Protein AF-A0A3M1IJV6-F1 (afdb_monomer)

Mean predicted aligned error: 4.76 Å

Secondary structure (DSSP, 8-state):
--B--GGGT-B---TTSHHHHHHHHHHHHHHHHTSS-SEEEE-S--TT-EETTEE-HHHHHHHHHHHHHHH-SSSEEEEE-TT---TTTGGG-SEEEEEE----SHHHHHHHHHHHHHHHHHSPSSP--EEEEEPPSSS--HHHHHHHHHHHHHH-SSEEEEEPPTTSSSSSS-BPPPGGGG----SBSS--EE-TTS-EEEEBSSEEEEEE-TTS--EEEEEEEEEEETTT--EEEEEEE-TTEEEEEEEP-S---

Solvent-accessible surface area (backbone atoms only — not comparable to full-atom values): 14158 Å² total; per-residue (Å²): 138,48,77,39,60,79,92,73,77,42,67,56,81,65,49,77,42,63,70,54,29,53,51,53,12,51,50,51,24,61,58,34,68,82,62,85,29,68,50,50,73,44,71,87,44,62,67,82,41,60,56,97,88,38,76,37,42,68,28,51,42,51,33,44,50,43,30,40,68,53,50,38,86,87,41,43,31,32,32,28,32,32,58,52,77,54,79,86,49,22,92,65,25,17,26,39,34,20,59,34,76,77,68,89,46,46,67,42,52,52,42,38,54,52,30,44,42,44,48,73,70,59,34,35,82,77,68,55,35,33,40,34,36,50,52,67,94,65,81,84,58,57,46,51,48,31,20,51,48,16,44,38,62,23,45,40,91,46,44,66,45,61,20,47,54,78,86,53,79,79,72,71,73,44,63,74,89,56,79,77,73,73,63,77,39,69,58,68,75,59,77,44,45,77,45,98,80,65,32,33,33,19,47,29,74,45,25,34,34,31,19,27,48,47,85,50,65,72,42,76,50,77,48,101,53,47,26,26,34,67,84,75,65,51,72,38,37,69,47,78,44,52,43,36,18,32,40,44,30,38,64,51,87,74,80,86,129

Radius of gyration: 20.49 Å; Cα contacts (8 Å, |Δi|>4): 514; chains: 1; bounding box: 50×37×60 Å

Sequence (257 aa):
VVPGWEEGGFYRLDFRLEAFRRQAAAQAAAATAEGLFDGVLLDWWHEEERWAGRPLLAARTNLLAAIREAIGPDKLILVNANDRRVPASAPWINGLFMECYDTSTPGKWRQIASTLRWAETALREPRANCVEFWRRPDRPDLARMRAVTTLVLTHSNGYCLFSDPNDLPTPDHRHLWYPFWEKRLGRPRGPGQTRADGAVWRRFEGGVAAFNPLGNGPVTLLFGFPMRSVATGRIGRRHDLPPGDGDLFERYQGTLE

pLDDT: mean 92.28, std 9.26, range [52.5, 98.69]

Nearest PDB structures (foldseek):
  6jz5-assembly1_A  TM=4.883E-01  e=1.980E-01  Mediterraneibacter gnavus
  7xs3-assembly2_B  TM=6.017E-01  e=9.455E-01  Algibacter sp. L4_22
  7xjr-assembly1_A  TM=4.685E-01  e=8.384E-01  Algibacter sp. L4_22
  7mo3-assembly2_C  TM=5.345E-01  e=3.549E+00  Homo sapiens
  1fue-assembly1_A  TM=4.163E-01  e=2.066E+00  Helicobacter pylori

Foldseek 3Di:
DDADPPVVRDHDDDLVDPVVLLVLLVVQLVVPVVVPALGDEAEDDDQQDDDPNHGCNVSSLSSLVSNCVRNDDRGAYEYAHALDADLSNQVRHQEYEHEDEPPPDLVSLVSSLVNLLCSQPRHDPPHAYEHEYADDPDPDPQFLVQQQVLSDVQRHPYYYAYAHDQPDDDDPRHDDDDVQVVDDLAAWPDHWDQDPQRKIWTHGNFWIKIHAAAPGAKDKQAAPAWWQWPVPRDIDRIDIRGHSGITTTGGDPDDDD

Structure (mmCIF, N/CA/C/O backbone):
data_AF-A0A3M1IJV6-F1
#
_entry.id   AF-A0A3M1IJV6-F1
#
loop_
_atom_site.group_PDB
_atom_site.id
_atom_site.type_symbol
_atom_site.label_atom_id
_atom_site.label_alt_id
_atom_site.label_comp_id
_atom_site.label_asym_id
_atom_site.label_entity_id
_atom_site.label_seq_id
_atom_site.pdbx_PDB_ins_code
_atom_site.Cartn_x
_atom_site.Cartn_y
_atom_site.Cartn_z
_atom_site.occupancy
_atom_site.B_iso_or_equiv
_atom_site.auth_seq_id
_atom_site.auth_comp_id
_atom_site.auth_asym_id
_atom_site.auth_atom_id
_atom_site.pdbx_PDB_model_num
ATOM 1 N N . VAL A 1 1 ? 26.090 11.328 -18.976 1.00 66.25 1 VAL A N 1
ATOM 2 C CA . VAL A 1 1 ? 25.771 10.715 -17.668 1.00 66.25 1 VAL A CA 1
ATOM 3 C C . VAL A 1 1 ? 24.885 11.692 -16.918 1.00 66.25 1 VAL A C 1
ATOM 5 O O . VAL A 1 1 ? 25.212 12.871 -16.930 1.00 66.25 1 VAL A O 1
ATOM 8 N N . VAL A 1 2 ? 23.746 11.255 -16.376 1.00 69.38 2 VAL A N 1
ATOM 9 C CA . VAL A 1 2 ? 22.868 12.126 -15.577 1.00 69.38 2 VAL A CA 1
ATOM 10 C C . VAL A 1 2 ? 22.932 11.633 -14.135 1.00 69.38 2 VAL A C 1
ATOM 12 O O . VAL A 1 2 ? 22.657 10.447 -13.919 1.00 69.38 2 VAL A O 1
ATOM 15 N N . PRO A 1 3 ? 23.331 12.485 -13.175 1.00 68.62 3 PRO A N 1
ATOM 16 C CA . PRO A 1 3 ? 23.326 12.104 -11.771 1.00 68.62 3 PRO A CA 1
ATOM 17 C C . PRO A 1 3 ? 21.905 11.717 -11.350 1.00 68.62 3 PRO A C 1
ATOM 19 O O . PRO A 1 3 ? 20.915 12.297 -11.808 1.00 68.62 3 PRO A O 1
ATOM 22 N N . GLY A 1 4 ? 21.816 10.656 -10.561 1.00 72.69 4 GLY A N 1
ATOM 23 C CA . GLY A 1 4 ? 20.608 10.248 -9.865 1.00 72.69 4 GLY A CA 1
ATOM 24 C C . GLY A 1 4 ? 20.417 11.064 -8.598 1.00 72.69 4 GLY A C 1
ATOM 25 O O . GLY A 1 4 ? 20.770 12.240 -8.542 1.00 72.69 4 GLY A O 1
ATOM 26 N N . TRP A 1 5 ? 19.829 10.426 -7.595 1.00 69.38 5 TRP A N 1
ATOM 27 C CA . TRP A 1 5 ? 19.687 11.003 -6.268 1.00 69.38 5 TRP A CA 1
ATOM 28 C C . TRP A 1 5 ? 21.069 11.294 -5.659 1.00 69.38 5 TRP A C 1
ATOM 30 O O . TRP A 1 5 ? 21.935 10.416 -5.639 1.00 69.38 5 TRP A O 1
ATOM 40 N N . GLU A 1 6 ? 21.274 12.543 -5.229 1.00 63.78 6 GLU A N 1
ATOM 41 C CA . GLU A 1 6 ? 22.575 13.107 -4.838 1.00 63.78 6 GLU A CA 1
ATOM 42 C C . GLU A 1 6 ? 23.229 12.331 -3.686 1.00 63.78 6 GLU A C 1
ATOM 44 O O . GLU A 1 6 ? 24.412 12.006 -3.755 1.00 63.78 6 GLU A O 1
ATOM 49 N N . GLU A 1 7 ? 22.439 11.944 -2.685 1.00 64.44 7 GLU A N 1
ATOM 50 C CA . GLU A 1 7 ? 22.895 11.227 -1.486 1.00 64.44 7 GLU A CA 1
ATOM 51 C C . GLU A 1 7 ? 23.252 9.758 -1.769 1.00 64.44 7 GLU A C 1
ATOM 53 O O . GLU A 1 7 ? 24.071 9.165 -1.069 1.00 64.44 7 GLU A O 1
ATOM 58 N N . GLY A 1 8 ? 22.689 9.172 -2.831 1.00 63.44 8 GLY A N 1
ATOM 59 C CA . GLY A 1 8 ? 22.914 7.773 -3.193 1.00 63.44 8 GLY A CA 1
ATOM 60 C C . GLY A 1 8 ? 24.135 7.526 -4.084 1.00 63.44 8 GLY A C 1
ATOM 61 O O . GLY A 1 8 ? 24.531 6.379 -4.276 1.00 63.44 8 GLY A O 1
ATOM 62 N N . GLY A 1 9 ? 24.732 8.570 -4.673 1.00 69.69 9 GLY A N 1
ATOM 63 C CA . GLY A 1 9 ? 25.869 8.414 -5.592 1.00 69.69 9 GLY A CA 1
ATOM 64 C C . GLY A 1 9 ? 25.546 7.609 -6.863 1.00 69.69 9 GLY A C 1
ATOM 65 O O . GLY A 1 9 ? 26.448 7.071 -7.509 1.00 69.69 9 GLY A O 1
ATOM 66 N N . PHE A 1 10 ? 24.264 7.505 -7.229 1.00 76.56 10 PHE A N 1
ATOM 67 C CA . PHE A 1 10 ? 23.804 6.715 -8.371 1.00 76.56 10 PHE A CA 1
ATOM 68 C C . PHE A 1 10 ? 23.743 7.542 -9.655 1.00 76.56 10 PHE A C 1
ATOM 70 O O . PHE A 1 10 ? 23.572 8.759 -9.638 1.00 76.56 10 PHE A O 1
ATOM 77 N N . TYR A 1 11 ? 23.807 6.863 -10.799 1.00 79.94 11 TYR A N 1
ATOM 78 C CA . TYR A 1 11 ? 23.537 7.458 -12.106 1.00 79.94 11 TYR A CA 1
ATOM 79 C C . TYR A 1 11 ? 22.205 6.958 -12.639 1.00 79.94 11 TYR A C 1
ATOM 81 O O . TYR A 1 11 ? 21.881 5.776 -12.528 1.00 79.94 11 TYR A O 1
ATOM 89 N N . ARG A 1 12 ? 21.436 7.849 -13.264 1.00 79.88 12 ARG A N 1
ATOM 90 C CA . ARG A 1 12 ? 20.174 7.445 -13.880 1.00 79.88 12 ARG A CA 1
ATOM 91 C C . ARG A 1 12 ? 20.440 6.611 -15.129 1.00 79.88 12 ARG A C 1
ATOM 93 O O . ARG A 1 12 ? 21.292 6.953 -15.953 1.00 79.88 12 ARG A O 1
ATOM 100 N N . LEU A 1 13 ? 19.655 5.552 -15.287 1.00 77.88 13 LEU A N 1
ATOM 101 C CA . LEU A 1 13 ? 19.691 4.684 -16.456 1.00 77.88 13 LEU A CA 1
ATOM 102 C C . LEU A 1 13 ? 18.811 5.259 -17.570 1.00 77.88 13 LEU A C 1
ATOM 104 O O . LEU A 1 13 ? 17.654 5.615 -17.346 1.00 77.88 13 LEU A O 1
ATOM 108 N N . ASP A 1 14 ? 19.345 5.328 -18.791 1.00 84.44 14 ASP A N 1
ATOM 109 C CA . ASP A 1 14 ? 18.552 5.714 -19.957 1.00 84.44 14 ASP A CA 1
ATOM 110 C C . ASP A 1 14 ? 17.815 4.495 -20.518 1.00 84.44 14 ASP A C 1
ATOM 112 O O . ASP A 1 14 ? 18.304 3.785 -21.401 1.00 84.44 14 ASP A O 1
ATOM 116 N N . PHE A 1 15 ? 16.598 4.275 -20.024 1.00 85.31 15 PHE A N 1
ATOM 117 C CA . PHE A 1 15 ? 15.751 3.165 -20.456 1.00 85.31 15 PHE A CA 1
ATOM 118 C C . PHE A 1 15 ? 15.364 3.219 -21.938 1.00 85.31 15 PHE A C 1
ATOM 120 O O . PHE A 1 15 ? 14.778 2.259 -22.432 1.00 85.31 15 PHE A O 1
ATOM 127 N N . ARG A 1 16 ? 15.658 4.300 -22.678 1.00 89.06 16 ARG A N 1
ATOM 128 C CA . ARG A 1 16 ? 15.409 4.375 -24.131 1.00 89.06 16 ARG A CA 1
ATOM 129 C C . ARG A 1 16 ? 16.380 3.504 -24.920 1.00 89.06 16 ARG A C 1
ATOM 131 O O . ARG A 1 16 ? 16.033 3.047 -26.009 1.00 89.06 16 ARG A O 1
ATOM 138 N N . LEU A 1 17 ? 17.546 3.208 -24.359 1.00 91.69 17 LEU A N 1
ATOM 139 C CA . LEU A 1 17 ? 18.533 2.329 -24.967 1.00 91.69 17 LEU A CA 1
ATOM 140 C C . LEU A 1 17 ? 18.136 0.863 -24.769 1.00 91.69 17 LEU A C 1
ATOM 142 O O . LEU A 1 17 ? 17.989 0.380 -23.647 1.00 91.69 17 LEU A O 1
ATOM 146 N N . GLU A 1 18 ? 17.983 0.139 -25.874 1.00 93.69 18 GLU A N 1
ATOM 147 C CA . GLU A 1 18 ? 17.589 -1.271 -25.848 1.00 93.69 18 GLU A CA 1
ATOM 148 C C . GLU A 1 18 ? 18.586 -2.148 -25.090 1.00 93.69 18 GLU A C 1
ATOM 150 O O . GLU A 1 18 ? 18.171 -2.988 -24.298 1.00 93.69 18 GLU A O 1
ATOM 155 N N . ALA A 1 19 ? 19.888 -1.900 -25.257 1.00 93.19 19 ALA A N 1
ATOM 156 C CA . ALA A 1 19 ? 20.934 -2.643 -24.560 1.00 93.19 19 ALA A CA 1
ATOM 157 C C . ALA A 1 19 ? 20.770 -2.586 -23.030 1.00 93.19 19 ALA A C 1
ATOM 159 O O . ALA A 1 19 ? 20.897 -3.613 -22.368 1.00 93.19 19 ALA A O 1
ATOM 160 N N . PHE A 1 20 ? 20.402 -1.425 -22.472 1.00 91.19 20 PHE A N 1
ATOM 161 C CA . PHE A 1 20 ? 20.132 -1.307 -21.036 1.00 91.19 20 PHE A CA 1
ATOM 162 C C . PHE A 1 20 ? 18.891 -2.092 -20.620 1.00 91.19 20 PHE A C 1
ATOM 164 O O . PHE A 1 20 ? 18.924 -2.781 -19.604 1.00 91.19 20 PHE A O 1
ATOM 171 N N . ARG A 1 21 ? 17.811 -2.042 -21.411 1.00 94.69 21 ARG A N 1
ATOM 172 C CA . ARG A 1 21 ? 16.605 -2.830 -21.115 1.00 94.69 21 ARG A CA 1
ATOM 173 C C . ARG A 1 21 ? 16.890 -4.332 -21.134 1.00 94.69 21 ARG A C 1
ATOM 175 O O . ARG A 1 21 ? 16.458 -5.036 -20.228 1.00 94.69 21 ARG A O 1
ATOM 182 N N . ARG A 1 22 ? 17.657 -4.813 -22.120 1.00 95.44 22 ARG A N 1
ATOM 183 C CA . ARG A 1 22 ? 18.065 -6.225 -22.214 1.00 95.44 22 ARG A CA 1
ATOM 184 C C . ARG A 1 22 ? 18.956 -6.636 -21.045 1.00 95.44 22 ARG A C 1
ATOM 186 O O . ARG A 1 22 ? 18.746 -7.703 -20.482 1.00 95.44 22 ARG A O 1
ATOM 193 N N . GLN A 1 23 ? 19.892 -5.778 -20.641 1.00 95.38 23 GLN A N 1
ATOM 194 C CA . GLN A 1 23 ? 20.747 -6.038 -19.485 1.00 95.38 23 GLN A CA 1
ATOM 195 C C . GLN A 1 23 ? 19.940 -6.134 -18.183 1.00 95.38 23 GLN A C 1
ATOM 197 O O . GLN A 1 23 ? 20.127 -7.078 -17.420 1.00 95.38 23 GLN A O 1
ATOM 202 N N . ALA A 1 24 ? 19.016 -5.200 -17.943 1.00 95.31 24 ALA A N 1
ATOM 203 C CA . ALA A 1 24 ? 18.153 -5.230 -16.763 1.00 95.31 24 ALA A CA 1
ATOM 204 C C . ALA A 1 24 ? 17.248 -6.477 -16.743 1.00 95.31 24 ALA A C 1
ATOM 206 O O . ALA A 1 24 ? 17.095 -7.115 -15.703 1.00 95.31 24 ALA A O 1
ATOM 207 N N . ALA A 1 25 ? 16.702 -6.875 -17.897 1.00 97.44 25 ALA A N 1
ATOM 208 C CA . ALA A 1 25 ? 15.931 -8.111 -18.028 1.00 97.44 25 ALA A CA 1
ATOM 209 C C . ALA A 1 25 ? 16.777 -9.363 -17.735 1.00 97.44 25 ALA A C 1
ATOM 211 O O . ALA A 1 25 ? 16.332 -10.244 -17.002 1.00 97.44 25 ALA A O 1
ATOM 212 N N . ALA A 1 26 ? 18.017 -9.418 -18.231 1.00 97.62 26 ALA A N 1
ATOM 213 C CA . ALA A 1 26 ? 18.943 -10.511 -17.936 1.00 97.62 26 ALA A CA 1
ATOM 214 C C . ALA A 1 26 ? 19.296 -10.588 -16.441 1.00 97.62 26 ALA A C 1
ATOM 216 O O . ALA A 1 26 ? 19.354 -11.678 -15.879 1.00 97.62 26 ALA A O 1
ATOM 217 N N . GLN A 1 27 ? 19.478 -9.443 -15.775 1.00 96.12 27 GLN A N 1
ATOM 218 C CA . GLN A 1 27 ? 19.706 -9.392 -14.327 1.00 96.12 27 GLN A CA 1
ATOM 219 C C . GLN A 1 27 ? 18.489 -9.881 -13.534 1.00 96.12 27 GLN A C 1
ATOM 221 O O . GLN A 1 27 ? 18.651 -10.650 -12.590 1.00 96.12 27 GLN A O 1
ATOM 226 N N . ALA A 1 28 ? 17.276 -9.495 -13.937 1.00 97.19 28 ALA A N 1
ATOM 227 C CA . ALA A 1 28 ? 16.047 -9.986 -13.317 1.00 97.19 28 ALA A CA 1
ATOM 228 C C . ALA A 1 28 ? 15.877 -11.508 -13.492 1.00 97.19 28 ALA A C 1
ATOM 230 O O . ALA A 1 28 ? 15.502 -12.206 -12.547 1.00 97.19 28 ALA A O 1
ATOM 231 N N . ALA A 1 29 ? 16.199 -12.036 -14.676 1.00 97.88 29 ALA A N 1
ATOM 232 C CA . ALA A 1 29 ? 16.207 -13.475 -14.928 1.00 97.88 29 ALA A CA 1
ATOM 233 C C . ALA A 1 29 ? 17.238 -14.192 -14.052 1.00 97.88 29 ALA A C 1
ATOM 235 O O . ALA A 1 29 ? 16.892 -15.160 -13.383 1.00 97.88 29 ALA A O 1
ATOM 236 N N . ALA A 1 30 ? 18.469 -13.682 -13.976 1.00 96.62 30 ALA A N 1
ATOM 237 C CA . ALA A 1 30 ? 19.509 -14.258 -13.128 1.00 96.62 30 ALA A CA 1
ATOM 238 C C . ALA A 1 30 ? 19.107 -14.270 -11.643 1.00 96.62 30 ALA A C 1
ATOM 240 O O . ALA A 1 30 ? 19.259 -15.292 -10.980 1.00 96.62 30 ALA A O 1
ATOM 241 N N . ALA A 1 31 ? 18.526 -13.177 -11.137 1.00 95.62 31 ALA A N 1
ATOM 242 C CA . ALA A 1 31 ? 18.061 -13.092 -9.753 1.00 95.62 31 ALA A CA 1
ATOM 243 C C . ALA A 1 31 ? 16.963 -14.122 -9.435 1.00 95.62 31 ALA A C 1
ATOM 245 O O . ALA A 1 31 ? 16.896 -14.642 -8.328 1.00 95.62 31 ALA A O 1
ATOM 246 N N . THR A 1 32 ? 16.102 -14.446 -10.398 1.00 96.50 32 THR A N 1
ATOM 247 C CA . THR A 1 32 ? 14.950 -15.334 -10.173 1.00 96.50 32 THR A CA 1
ATOM 248 C C . THR A 1 32 ? 15.186 -16.789 -10.599 1.00 96.50 32 THR A C 1
ATOM 250 O O . THR A 1 32 ? 14.348 -17.646 -10.295 1.00 96.50 32 THR A O 1
ATOM 253 N N . ALA A 1 33 ? 16.315 -17.082 -11.258 1.00 93.88 33 ALA A N 1
ATOM 254 C CA . ALA A 1 33 ? 16.626 -18.377 -11.872 1.00 93.88 33 ALA A CA 1
ATOM 255 C C . ALA A 1 33 ? 16.720 -19.526 -10.860 1.00 93.88 33 ALA A C 1
ATOM 257 O O . ALA A 1 33 ? 16.174 -20.600 -11.096 1.00 93.88 33 ALA A O 1
ATOM 258 N N . GLU A 1 34 ? 17.368 -19.295 -9.717 1.00 89.12 34 GLU A N 1
ATOM 259 C CA . GLU A 1 34 ? 17.578 -20.328 -8.690 1.00 89.12 34 GLU A CA 1
ATOM 260 C C . GLU A 1 34 ? 16.384 -20.482 -7.736 1.00 89.12 34 GLU A C 1
ATOM 262 O O . GLU A 1 34 ? 16.426 -21.275 -6.800 1.00 89.12 34 GLU A O 1
ATOM 267 N N . GLY A 1 35 ? 15.308 -19.713 -7.940 1.00 87.56 35 GLY A N 1
ATOM 268 C CA . GLY A 1 35 ? 14.124 -19.758 -7.079 1.00 87.56 35 GLY A CA 1
ATOM 269 C C . GLY A 1 35 ? 14.320 -19.149 -5.686 1.00 87.56 35 GLY A C 1
ATOM 270 O O . GLY A 1 35 ? 13.388 -19.181 -4.893 1.00 87.56 35 GLY A O 1
ATOM 271 N N . LEU A 1 36 ? 15.485 -18.555 -5.397 1.00 91.69 36 LEU A N 1
ATOM 272 C CA . LEU A 1 36 ? 15.724 -17.800 -4.159 1.00 91.69 36 LEU A CA 1
ATOM 273 C C . LEU A 1 36 ? 14.814 -16.572 -4.045 1.00 91.69 36 LEU A C 1
ATOM 275 O O . LEU A 1 36 ? 14.413 -16.195 -2.946 1.00 91.69 36 LEU A O 1
ATOM 279 N N . PHE A 1 37 ? 14.492 -15.961 -5.185 1.00 95.44 37 PHE A N 1
ATOM 280 C CA . PHE A 1 37 ? 13.575 -14.837 -5.278 1.00 95.44 37 PHE A CA 1
ATOM 281 C C . PHE A 1 37 ? 12.389 -15.187 -6.181 1.00 95.44 37 PHE A C 1
ATOM 283 O O . PHE A 1 37 ? 12.542 -15.668 -7.313 1.00 95.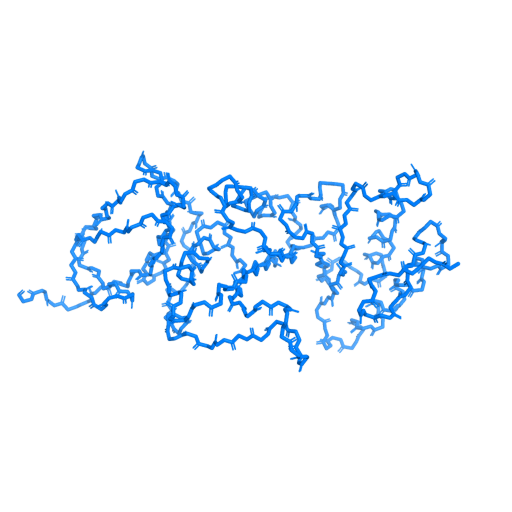44 37 PHE A O 1
ATOM 290 N N . ASP A 1 38 ? 11.188 -14.880 -5.694 1.00 96.12 38 ASP A N 1
ATOM 291 C CA . ASP A 1 38 ? 9.939 -15.047 -6.441 1.00 96.12 38 ASP A CA 1
ATOM 292 C C . ASP A 1 38 ? 9.723 -13.950 -7.489 1.00 96.12 38 ASP A C 1
ATOM 294 O O . ASP A 1 38 ? 8.819 -14.051 -8.314 1.00 96.12 38 ASP A O 1
ATOM 298 N N . GLY A 1 39 ? 10.543 -12.899 -7.491 1.00 97.00 39 GLY A N 1
ATOM 299 C CA . GLY A 1 39 ? 10.370 -11.764 -8.381 1.00 97.00 39 GLY A CA 1
ATOM 300 C C . GLY A 1 39 ? 11.390 -10.654 -8.176 1.00 97.00 39 GLY A C 1
ATOM 301 O O . GLY A 1 39 ? 12.411 -10.839 -7.519 1.00 97.00 39 GLY A O 1
ATOM 302 N N . VAL A 1 40 ? 11.085 -9.489 -8.745 1.00 97.81 40 VAL A N 1
ATOM 303 C CA . VAL A 1 40 ? 11.913 -8.280 -8.666 1.00 97.81 40 VAL A CA 1
ATOM 304 C C . VAL A 1 40 ? 11.088 -7.069 -8.241 1.00 97.81 40 VAL A C 1
ATOM 306 O O . VAL A 1 40 ? 9.896 -6.981 -8.542 1.00 97.81 40 VAL A O 1
ATOM 309 N N . LEU A 1 41 ? 11.738 -6.114 -7.579 1.00 97.50 41 LEU A N 1
ATOM 310 C CA . LEU A 1 41 ? 11.194 -4.792 -7.283 1.00 97.50 41 LEU A CA 1
ATOM 311 C C . LEU A 1 41 ? 12.006 -3.748 -8.046 1.00 97.50 41 LEU A C 1
ATOM 313 O O . LEU A 1 41 ? 13.224 -3.673 -7.901 1.00 97.50 41 LEU A O 1
ATOM 317 N N . LEU A 1 42 ? 11.328 -2.958 -8.876 1.00 95.94 42 LEU A N 1
ATOM 318 C CA . LEU A 1 42 ? 11.929 -1.849 -9.606 1.00 95.94 42 LEU A CA 1
ATOM 319 C C . LEU A 1 42 ? 11.681 -0.562 -8.833 1.00 95.94 42 LEU A C 1
ATOM 321 O O . LEU A 1 42 ? 10.551 -0.071 -8.765 1.00 95.94 42 LEU A O 1
ATOM 325 N N . ASP A 1 43 ? 12.742 -0.040 -8.239 1.00 92.38 43 ASP A N 1
ATOM 326 C CA . ASP A 1 43 ? 12.670 1.194 -7.480 1.00 92.38 43 ASP A CA 1
ATOM 327 C C . ASP A 1 43 ? 12.523 2.423 -8.399 1.00 92.38 43 ASP A C 1
ATOM 329 O O . ASP A 1 43 ? 12.828 2.374 -9.597 1.00 92.38 43 ASP A O 1
ATOM 333 N N . TRP A 1 44 ? 12.028 3.522 -7.833 1.00 89.88 44 TRP A N 1
ATOM 334 C CA . TRP A 1 44 ? 11.889 4.824 -8.485 1.00 89.88 44 TRP A CA 1
ATOM 335 C C . TRP A 1 44 ? 11.107 4.781 -9.813 1.00 89.88 44 TRP A C 1
ATOM 337 O O . TRP A 1 44 ? 11.617 5.033 -10.917 1.00 89.88 44 TRP A O 1
ATOM 347 N N . TRP A 1 45 ? 9.823 4.431 -9.716 1.00 94.25 45 TRP A N 1
ATOM 348 C CA . TRP A 1 45 ? 8.938 4.187 -10.850 1.00 94.25 45 TRP A CA 1
ATOM 349 C C . TRP A 1 45 ? 7.857 5.255 -11.020 1.00 94.25 45 TRP A C 1
ATOM 351 O O . TRP A 1 45 ? 6.838 5.275 -10.329 1.00 94.25 45 TRP A O 1
ATOM 361 N N . HIS A 1 46 ? 8.048 6.133 -12.005 1.00 91.88 46 HIS A N 1
ATOM 362 C CA . HIS A 1 46 ? 7.121 7.223 -12.316 1.00 91.88 46 HIS A CA 1
ATOM 363 C C . HIS A 1 46 ? 6.792 7.238 -13.811 1.00 91.88 46 HIS A C 1
ATOM 365 O O . HIS A 1 46 ? 7.687 7.326 -14.654 1.00 91.88 46 HIS A O 1
ATOM 371 N N . GLU A 1 47 ? 5.508 7.151 -14.159 1.00 94.56 47 GLU A N 1
ATOM 372 C CA . GLU A 1 47 ? 5.048 7.109 -15.557 1.00 94.56 47 GLU A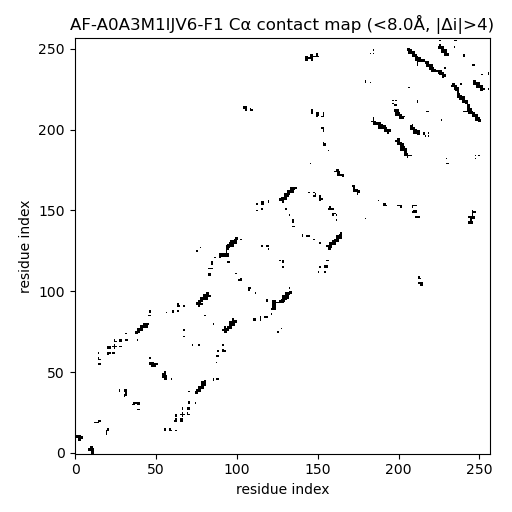 CA 1
ATOM 373 C C . GLU A 1 47 ? 5.145 8.475 -16.250 1.00 94.56 47 GLU A C 1
ATOM 375 O O . GLU A 1 47 ? 5.324 8.566 -17.465 1.00 94.56 47 GLU A O 1
ATOM 380 N N . GLU A 1 48 ? 5.082 9.541 -15.461 1.00 92.19 48 GLU A N 1
ATOM 381 C CA . GLU A 1 48 ? 5.181 10.940 -15.860 1.00 92.19 48 GLU A CA 1
ATOM 382 C C . GLU A 1 48 ? 6.627 11.424 -16.057 1.00 92.19 48 GLU A C 1
ATOM 384 O O . GLU A 1 48 ? 6.849 12.555 -16.501 1.00 92.19 48 GLU A O 1
ATOM 389 N N . GLU A 1 49 ? 7.616 10.588 -15.731 1.00 88.94 49 GLU A N 1
ATOM 390 C CA . GLU A 1 49 ? 9.023 10.967 -15.775 1.00 88.94 49 GLU A CA 1
ATOM 391 C C . GLU A 1 49 ? 9.465 11.375 -17.187 1.00 88.94 49 GLU A C 1
ATOM 393 O O . GLU A 1 49 ? 9.102 10.775 -18.209 1.00 88.94 49 GLU A O 1
ATOM 398 N N . ARG A 1 50 ? 10.309 12.410 -17.234 1.00 88.19 50 ARG A N 1
ATOM 399 C CA . ARG A 1 50 ? 10.919 12.917 -18.460 1.00 88.19 50 ARG A CA 1
ATOM 400 C C . ARG A 1 50 ? 12.440 12.867 -18.394 1.00 88.19 50 ARG A C 1
ATOM 402 O O . ARG A 1 50 ? 13.054 13.101 -17.353 1.00 88.19 50 ARG A O 1
ATOM 409 N N . TRP A 1 51 ? 13.045 12.643 -19.555 1.00 82.69 51 TRP A N 1
ATOM 410 C CA . TRP A 1 51 ? 14.481 12.756 -19.779 1.00 82.69 51 TRP A CA 1
ATOM 411 C C . TRP A 1 51 ? 14.755 13.770 -20.877 1.00 82.69 51 TRP A C 1
ATOM 413 O O . TRP A 1 51 ? 14.302 13.593 -22.010 1.00 82.69 51 TRP A O 1
ATOM 423 N N . ALA A 1 52 ? 15.485 14.840 -20.547 1.00 83.12 52 ALA A N 1
ATOM 424 C CA . ALA A 1 52 ? 15.732 15.956 -21.464 1.00 83.12 52 ALA A CA 1
ATOM 425 C C . ALA A 1 52 ? 14.428 16.450 -22.140 1.00 83.12 52 ALA A C 1
ATOM 427 O O . ALA A 1 52 ? 14.343 16.576 -23.360 1.00 83.12 52 ALA A O 1
ATOM 428 N N . GLY A 1 53 ? 13.368 16.623 -21.339 1.00 84.88 53 GLY A N 1
ATOM 429 C CA . GLY A 1 53 ? 12.040 17.067 -21.786 1.00 84.88 53 GLY A CA 1
ATOM 430 C C . GLY A 1 53 ? 11.158 15.997 -22.448 1.00 84.88 53 GLY A C 1
ATOM 431 O O . GLY A 1 53 ? 9.956 16.223 -22.607 1.00 84.88 53 GLY A O 1
ATOM 432 N N . ARG A 1 54 ? 11.691 14.817 -22.787 1.00 86.38 54 ARG A N 1
ATOM 433 C CA . ARG A 1 54 ? 10.942 13.751 -23.477 1.00 86.38 54 ARG A CA 1
ATOM 434 C C . ARG A 1 54 ? 10.338 12.744 -22.489 1.00 86.38 54 ARG A C 1
ATOM 436 O O . ARG A 1 54 ? 11.059 12.327 -21.586 1.00 86.38 54 ARG A O 1
ATOM 443 N N . PRO A 1 55 ? 9.067 12.326 -22.652 1.00 91.31 55 PRO A N 1
ATOM 444 C CA . PRO A 1 55 ? 8.461 11.289 -21.814 1.00 91.31 55 PRO A CA 1
ATOM 445 C C . PRO A 1 55 ? 9.234 9.968 -21.870 1.00 91.31 55 PRO A C 1
ATOM 447 O O . PRO A 1 55 ? 9.656 9.543 -22.947 1.00 91.31 55 PRO A O 1
ATOM 450 N N . LEU A 1 56 ? 9.372 9.303 -20.723 1.00 91.62 56 LEU A N 1
ATOM 451 C CA . LEU A 1 56 ? 9.990 7.977 -20.616 1.00 91.62 56 LEU A CA 1
ATOM 452 C C . LEU A 1 56 ? 8.979 6.825 -20.560 1.00 91.62 56 LEU A C 1
ATOM 454 O O . LEU A 1 56 ? 9.393 5.670 -20.529 1.00 91.62 56 LEU A O 1
ATOM 458 N N . LEU A 1 57 ? 7.675 7.106 -20.606 1.00 94.88 57 LEU A N 1
ATOM 459 C CA . LEU A 1 57 ? 6.616 6.103 -20.452 1.00 94.88 57 LEU A CA 1
ATOM 460 C C . LEU A 1 57 ? 6.777 4.878 -21.369 1.00 94.88 57 LEU A C 1
ATOM 462 O O . LEU A 1 57 ? 6.723 3.741 -20.902 1.00 94.88 57 LEU A O 1
ATOM 466 N N . ALA A 1 58 ? 7.029 5.098 -22.663 1.00 95.50 58 ALA A N 1
ATOM 467 C CA . ALA A 1 58 ? 7.237 4.009 -23.622 1.00 95.50 58 ALA A CA 1
ATOM 468 C C . ALA A 1 58 ? 8.502 3.195 -23.301 1.00 95.50 58 ALA A C 1
ATOM 470 O O . ALA A 1 58 ? 8.509 1.974 -23.374 1.00 95.50 58 ALA A O 1
ATOM 471 N N . ALA A 1 59 ? 9.580 3.864 -22.890 1.00 94.38 59 ALA A N 1
ATOM 472 C CA . ALA A 1 59 ? 10.821 3.198 -22.509 1.00 94.38 59 ALA A CA 1
ATOM 473 C C . ALA A 1 59 ? 10.664 2.363 -21.225 1.00 94.38 59 ALA A C 1
ATOM 475 O O . ALA A 1 59 ? 11.175 1.247 -21.153 1.00 94.38 59 ALA A O 1
ATOM 476 N N . ARG A 1 60 ? 9.916 2.879 -20.243 1.00 94.00 60 ARG A N 1
ATOM 477 C CA . ARG A 1 60 ? 9.580 2.197 -18.987 1.00 94.00 60 ARG A CA 1
ATOM 478 C C . ARG A 1 60 ? 8.700 0.969 -19.224 1.00 94.00 60 ARG A C 1
ATOM 480 O O . ARG A 1 60 ? 9.014 -0.116 -18.750 1.00 94.00 60 ARG A O 1
ATOM 487 N N . THR A 1 61 ? 7.647 1.098 -20.021 1.00 97.31 61 THR A N 1
ATOM 488 C CA . THR A 1 61 ? 6.777 -0.043 -20.360 1.00 97.31 61 THR A CA 1
ATOM 489 C C . THR A 1 61 ? 7.504 -1.094 -21.205 1.00 97.31 61 THR A C 1
ATOM 491 O O . THR A 1 61 ? 7.373 -2.283 -20.929 1.00 97.31 61 THR A O 1
ATOM 494 N N . ASN A 1 62 ? 8.382 -0.688 -22.129 1.00 97.31 62 ASN A N 1
ATOM 495 C CA . ASN A 1 62 ? 9.259 -1.618 -22.850 1.00 97.31 62 ASN A CA 1
ATOM 496 C C . ASN A 1 62 ? 10.237 -2.359 -21.923 1.00 97.31 62 ASN A C 1
ATOM 498 O O . ASN A 1 62 ? 10.561 -3.516 -22.179 1.00 97.31 62 ASN A O 1
ATOM 502 N N . LEU A 1 63 ? 10.722 -1.714 -20.854 1.00 97.38 63 LEU A N 1
ATOM 503 C CA . LEU A 1 63 ? 11.549 -2.376 -19.843 1.00 97.38 63 LEU A CA 1
ATOM 504 C C . LEU A 1 63 ? 10.743 -3.439 -19.083 1.00 97.38 63 LEU A C 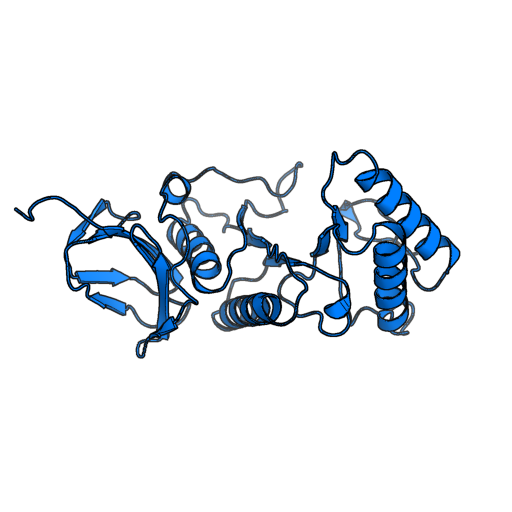1
ATOM 506 O O . LEU A 1 63 ? 11.219 -4.560 -18.938 1.00 97.38 63 LEU A O 1
ATOM 510 N N . LEU A 1 64 ? 9.519 -3.118 -18.649 1.00 98.12 64 LEU A N 1
ATOM 511 C CA . LEU A 1 64 ? 8.635 -4.086 -17.988 1.00 98.12 64 LEU A CA 1
ATOM 512 C C . LEU A 1 64 ? 8.301 -5.275 -18.888 1.00 98.12 64 LEU A C 1
ATOM 514 O O . LEU A 1 64 ? 8.319 -6.411 -18.420 1.00 98.12 64 LEU A O 1
ATOM 518 N N . ALA A 1 65 ? 8.031 -5.024 -20.171 1.00 98.25 65 ALA A N 1
ATOM 519 C CA . ALA A 1 65 ? 7.781 -6.076 -21.146 1.00 98.25 65 ALA A CA 1
ATOM 520 C C . ALA A 1 65 ? 8.994 -7.008 -21.289 1.00 98.25 65 ALA A C 1
ATOM 522 O O . ALA A 1 65 ? 8.835 -8.220 -21.171 1.00 98.25 65 ALA A O 1
ATOM 523 N N . ALA A 1 66 ? 10.199 -6.447 -21.444 1.00 98.19 66 ALA A N 1
ATOM 524 C CA . ALA A 1 66 ? 11.434 -7.224 -21.543 1.00 98.19 66 ALA A CA 1
ATOM 525 C C . ALA A 1 66 ? 11.730 -8.034 -20.268 1.00 98.19 66 ALA A C 1
ATOM 527 O O . ALA A 1 66 ? 12.101 -9.201 -20.352 1.00 98.19 66 ALA A O 1
ATOM 528 N N . ILE A 1 67 ? 11.539 -7.444 -19.081 1.00 98.44 67 ILE A N 1
ATOM 529 C CA . ILE A 1 67 ? 11.697 -8.163 -17.808 1.00 98.44 67 ILE A CA 1
ATOM 530 C C . ILE A 1 67 ? 10.686 -9.304 -17.722 1.00 98.44 67 ILE A C 1
ATOM 532 O O . ILE A 1 67 ? 11.067 -10.427 -17.411 1.00 98.44 67 ILE A O 1
ATOM 536 N N . ARG A 1 68 ? 9.409 -9.038 -18.022 1.00 98.19 68 ARG A N 1
ATOM 537 C CA . ARG A 1 68 ? 8.342 -10.043 -17.967 1.00 98.19 68 ARG A CA 1
ATOM 538 C C . ARG A 1 68 ? 8.602 -11.210 -18.919 1.00 98.19 68 ARG A C 1
ATOM 540 O O . ARG A 1 68 ? 8.366 -12.352 -18.537 1.00 98.19 68 ARG A O 1
ATOM 547 N N . GLU A 1 69 ? 9.082 -10.930 -20.126 1.00 98.12 69 GLU A N 1
ATOM 548 C CA . GLU A 1 69 ? 9.493 -11.956 -21.087 1.00 98.12 69 GLU A CA 1
ATOM 549 C C . GLU A 1 69 ? 10.641 -12.813 -20.533 1.00 98.12 69 GLU A C 1
ATOM 551 O O . GLU A 1 69 ? 10.593 -14.035 -20.633 1.00 98.12 69 GLU A O 1
ATOM 556 N N . ALA A 1 70 ? 11.631 -12.191 -19.886 1.00 98.19 70 ALA A N 1
ATOM 557 C CA . ALA A 1 70 ? 12.811 -12.884 -19.376 1.00 98.19 70 ALA A CA 1
ATOM 558 C C . ALA A 1 70 ? 12.553 -13.735 -18.117 1.00 98.19 70 ALA A C 1
ATOM 560 O O . ALA A 1 70 ? 13.135 -14.809 -17.986 1.00 98.19 70 ALA A O 1
ATOM 561 N N . ILE A 1 71 ? 11.707 -13.273 -17.189 1.00 97.88 71 ILE A N 1
ATOM 562 C CA . ILE A 1 71 ? 11.443 -13.976 -15.915 1.00 97.88 71 ILE A CA 1
ATOM 563 C C . ILE A 1 71 ? 10.217 -14.898 -15.972 1.00 97.88 71 ILE A C 1
ATOM 565 O O . ILE A 1 71 ? 9.986 -15.686 -15.058 1.00 97.88 71 ILE A O 1
ATOM 569 N N . GLY A 1 72 ? 9.412 -14.792 -17.031 1.00 96.81 72 GLY A N 1
ATOM 570 C CA . GLY A 1 72 ? 8.196 -15.574 -17.211 1.00 96.81 72 GLY A CA 1
ATOM 571 C C . GLY A 1 72 ? 6.957 -15.015 -16.489 1.00 96.81 72 GLY A C 1
ATOM 572 O O . GLY A 1 72 ? 7.012 -14.021 -15.752 1.00 96.81 72 GLY A O 1
ATOM 573 N N . PRO A 1 73 ? 5.784 -15.628 -16.727 1.00 96.12 73 PRO A N 1
ATOM 574 C CA . PRO A 1 73 ? 4.500 -15.121 -16.243 1.00 96.12 73 PRO A CA 1
ATOM 575 C C . PRO A 1 73 ? 4.277 -15.313 -14.737 1.00 96.12 73 PRO A C 1
ATOM 577 O O . PRO A 1 73 ? 3.505 -14.545 -14.164 1.00 96.12 73 PRO A O 1
ATOM 580 N N . ASP A 1 74 ? 4.956 -16.282 -14.118 1.00 95.44 74 ASP A N 1
ATOM 581 C CA . ASP A 1 74 ? 4.699 -16.709 -12.735 1.00 95.44 74 ASP A CA 1
ATOM 582 C C . ASP A 1 74 ? 5.477 -15.899 -11.689 1.00 95.44 74 ASP A C 1
ATOM 584 O O . ASP A 1 74 ? 5.099 -15.860 -10.520 1.00 95.44 74 ASP A O 1
ATOM 588 N N . LYS A 1 75 ? 6.561 -15.228 -12.097 1.00 97.50 75 LYS A N 1
ATOM 589 C CA . LYS A 1 75 ? 7.376 -14.401 -11.198 1.00 97.50 75 LYS A CA 1
ATOM 590 C C . LYS A 1 75 ? 6.700 -13.065 -10.887 1.00 97.50 75 LYS A C 1
ATOM 592 O O . LYS A 1 75 ? 5.922 -12.537 -11.683 1.00 97.50 75 LYS A O 1
ATOM 597 N N . LEU A 1 76 ? 7.017 -12.472 -9.745 1.00 97.88 76 LEU A N 1
ATOM 598 C CA . LEU A 1 76 ? 6.453 -11.191 -9.329 1.00 97.88 76 LEU A CA 1
ATOM 599 C C . LEU A 1 76 ? 7.245 -10.020 -9.913 1.00 97.88 76 LEU A C 1
ATOM 601 O O . LEU A 1 76 ? 8.473 -10.040 -9.969 1.00 97.88 76 LEU A O 1
ATOM 605 N N . ILE A 1 77 ? 6.535 -8.966 -10.311 1.00 98.62 77 ILE A N 1
ATOM 606 C CA . ILE A 1 77 ? 7.148 -7.662 -10.580 1.00 98.62 77 ILE A CA 1
ATOM 607 C C . ILE A 1 77 ? 6.461 -6.623 -9.705 1.00 98.62 77 ILE A C 1
ATOM 609 O O . ILE A 1 77 ? 5.255 -6.407 -9.815 1.00 98.62 77 ILE A O 1
ATOM 613 N N . LEU A 1 78 ? 7.240 -5.979 -8.849 1.00 98.56 78 LEU A N 1
ATOM 614 C CA . LEU A 1 78 ? 6.833 -4.859 -8.011 1.00 98.56 78 LEU A CA 1
ATOM 615 C C . LEU A 1 78 ? 7.469 -3.583 -8.554 1.00 98.56 78 LEU A C 1
ATOM 617 O O . LEU A 1 78 ? 8.570 -3.626 -9.106 1.00 98.56 78 LEU A O 1
ATOM 621 N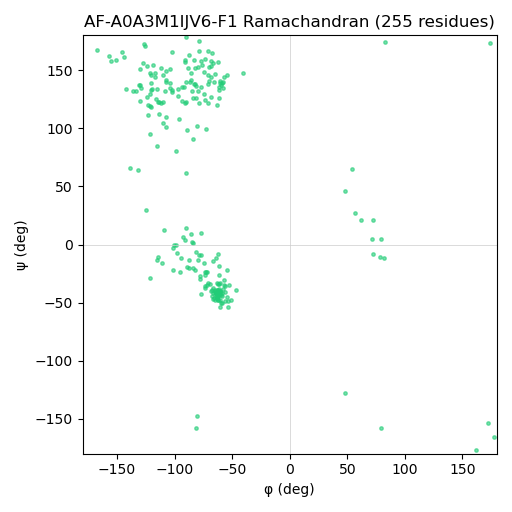 N . VAL A 1 79 ? 6.807 -2.445 -8.380 1.00 98.38 79 VAL A N 1
ATOM 622 C CA . VAL A 1 79 ? 7.400 -1.137 -8.692 1.00 98.38 79 VAL A CA 1
ATOM 623 C C . VAL A 1 79 ? 7.203 -0.175 -7.528 1.00 98.38 79 VAL A C 1
ATOM 625 O O . VAL A 1 79 ? 6.110 -0.128 -6.962 1.00 98.38 79 VAL A O 1
ATOM 628 N N . ASN A 1 80 ? 8.231 0.596 -7.167 1.00 97.38 80 ASN A N 1
ATOM 629 C CA . ASN A 1 80 ? 8.072 1.682 -6.202 1.00 97.38 80 ASN A CA 1
ATOM 630 C C . ASN A 1 80 ? 7.480 2.908 -6.898 1.00 97.38 80 ASN A C 1
ATOM 632 O O . ASN A 1 80 ? 8.180 3.615 -7.619 1.00 97.38 80 ASN A O 1
ATOM 636 N N . ALA A 1 81 ? 6.184 3.140 -6.706 1.00 96.31 81 ALA A N 1
ATOM 637 C CA . ALA A 1 81 ? 5.457 4.250 -7.322 1.00 96.31 81 ALA A CA 1
ATOM 638 C C . ALA A 1 81 ? 5.056 5.333 -6.308 1.00 96.31 81 ALA A C 1
ATOM 640 O O . ALA A 1 81 ? 4.233 6.199 -6.628 1.00 96.31 81 ALA A O 1
ATOM 641 N N . ASN A 1 82 ? 5.604 5.282 -5.086 1.00 95.38 82 ASN A N 1
ATOM 642 C CA . ASN A 1 82 ? 5.145 6.083 -3.952 1.00 95.38 82 ASN A CA 1
ATOM 643 C C . ASN A 1 82 ? 3.606 5.994 -3.814 1.00 95.38 82 ASN A C 1
ATOM 645 O O . ASN A 1 82 ? 3.027 4.912 -3.819 1.00 95.38 82 ASN A O 1
ATOM 649 N N . ASP A 1 83 ? 2.903 7.121 -3.735 1.00 94.94 83 ASP A N 1
ATOM 650 C CA . ASP A 1 83 ? 1.446 7.194 -3.585 1.00 94.94 83 ASP A CA 1
ATOM 651 C C . ASP A 1 83 ? 0.671 7.230 -4.925 1.00 94.94 83 ASP A C 1
ATOM 653 O O . ASP A 1 83 ? -0.528 7.554 -4.947 1.00 94.94 83 ASP A O 1
ATOM 657 N N . ARG A 1 84 ? 1.320 6.914 -6.056 1.00 96.19 84 ARG A N 1
ATOM 658 C CA . ARG A 1 84 ? 0.782 7.115 -7.416 1.00 96.19 84 ARG A CA 1
ATOM 659 C C . ARG A 1 84 ? 0.304 5.818 -8.063 1.00 96.19 84 ARG A C 1
ATOM 661 O O . ARG A 1 84 ? 0.811 4.728 -7.815 1.00 96.19 84 ARG A O 1
ATOM 668 N N . ARG A 1 85 ? -0.689 5.952 -8.943 1.00 97.88 85 ARG A N 1
ATOM 669 C CA . ARG A 1 85 ? -1.142 4.867 -9.825 1.00 97.88 85 ARG A CA 1
ATOM 670 C C . ARG A 1 85 ? -0.245 4.788 -11.053 1.00 97.88 85 ARG A C 1
ATOM 672 O O . ARG A 1 85 ? 0.256 5.810 -11.511 1.00 97.88 85 ARG A O 1
ATOM 679 N N . VAL A 1 86 ? -0.135 3.590 -11.618 1.00 98.25 86 VAL A N 1
ATOM 680 C CA . VAL A 1 86 ? 0.706 3.298 -12.791 1.00 98.25 86 VAL A CA 1
ATOM 681 C C . VAL A 1 86 ? -0.085 2.501 -13.845 1.00 98.25 86 VAL A C 1
ATOM 683 O O . VAL A 1 86 ? 0.179 1.318 -14.079 1.00 98.25 86 VAL A O 1
ATOM 686 N N . PRO A 1 87 ? -1.149 3.092 -14.430 1.00 98.44 87 PRO A N 1
ATOM 687 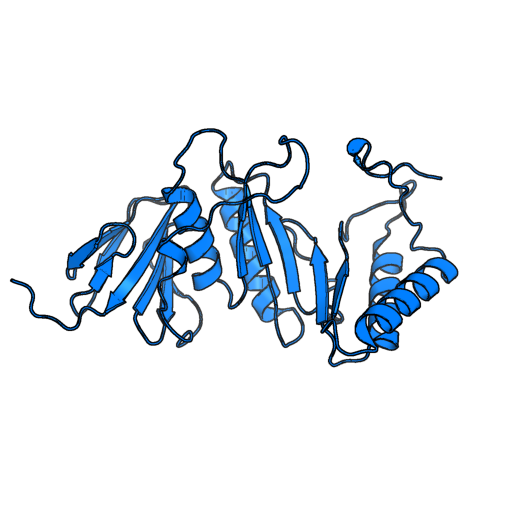C CA . PRO A 1 87 ? -2.049 2.388 -15.342 1.00 98.44 87 PRO A CA 1
ATOM 688 C C . PRO A 1 87 ? -1.368 1.846 -16.594 1.00 98.44 87 PRO A C 1
ATOM 690 O O . PRO A 1 87 ? -1.775 0.786 -17.064 1.00 98.44 87 PRO A O 1
ATOM 693 N N . ALA A 1 88 ? -0.341 2.518 -17.121 1.00 98.44 88 ALA A N 1
ATOM 694 C CA . ALA A 1 88 ? 0.370 1.987 -18.277 1.00 98.44 88 ALA A CA 1
ATOM 695 C C . ALA A 1 88 ? 1.177 0.737 -17.904 1.00 98.44 88 ALA A C 1
ATOM 697 O O . ALA A 1 88 ? 1.279 -0.173 -18.709 1.00 98.44 88 ALA A O 1
ATOM 698 N N . SER A 1 89 ? 1.709 0.671 -16.684 1.00 98.50 89 SER A N 1
ATOM 699 C CA . SER A 1 89 ? 2.555 -0.413 -16.169 1.00 98.50 89 SER A CA 1
ATOM 700 C C . SER A 1 89 ? 1.757 -1.619 -15.665 1.00 98.50 89 SER A C 1
ATOM 702 O O . SER A 1 89 ? 2.286 -2.732 -15.612 1.00 98.50 89 SER A O 1
ATOM 704 N N . ALA A 1 90 ? 0.483 -1.413 -15.315 1.00 98.44 90 ALA A N 1
ATOM 705 C CA . ALA A 1 90 ? -0.407 -2.415 -14.727 1.00 98.44 90 ALA A CA 1
ATOM 706 C C . ALA A 1 90 ? -0.415 -3.795 -15.425 1.00 98.44 90 ALA A C 1
ATOM 708 O O . ALA A 1 90 ? -0.401 -4.800 -14.711 1.00 98.44 90 ALA A O 1
ATOM 709 N N . PRO A 1 91 ? -0.354 -3.904 -16.771 1.00 98.25 91 PRO A N 1
ATOM 710 C CA . PRO A 1 91 ? -0.361 -5.200 -17.455 1.00 98.25 91 PRO A CA 1
ATOM 711 C C . PRO A 1 91 ? 0.812 -6.131 -17.117 1.00 98.25 91 PRO A C 1
ATOM 713 O O . PRO A 1 91 ? 0.718 -7.336 -17.372 1.00 98.25 91 PRO A O 1
ATOM 716 N N . TRP A 1 92 ? 1.911 -5.606 -16.562 1.00 98.62 92 TRP A N 1
ATOM 717 C CA . TRP A 1 92 ? 3.139 -6.364 -16.298 1.00 98.62 92 TRP A CA 1
ATOM 718 C C . TRP A 1 92 ? 3.437 -6.591 -14.820 1.00 98.62 92 TRP A C 1
ATOM 720 O O . TRP A 1 92 ? 4.241 -7.471 -14.515 1.00 98.62 92 TRP A O 1
ATOM 730 N N . ILE A 1 93 ? 2.803 -5.851 -13.912 1.00 98.56 93 ILE A N 1
ATOM 731 C CA . ILE A 1 93 ? 3.198 -5.808 -12.499 1.00 98.56 93 ILE A CA 1
ATOM 732 C C . ILE A 1 93 ? 2.157 -6.459 -11.582 1.00 98.56 93 ILE A C 1
ATOM 734 O O . ILE A 1 93 ? 0.963 -6.483 -11.878 1.00 98.56 93 ILE A O 1
ATOM 738 N N . ASN A 1 94 ? 2.638 -6.978 -10.459 1.00 98.62 94 ASN A N 1
ATOM 739 C CA . ASN A 1 94 ? 1.886 -7.685 -9.425 1.00 98.62 94 ASN A CA 1
ATOM 740 C C . ASN A 1 94 ? 1.589 -6.801 -8.207 1.00 98.62 94 ASN A C 1
ATOM 742 O O . ASN A 1 94 ? 0.660 -7.071 -7.450 1.00 98.62 94 ASN A O 1
ATOM 746 N N . GLY A 1 95 ? 2.356 -5.737 -7.987 1.00 98.31 95 GLY A N 1
ATOM 747 C CA . GLY A 1 95 ? 2.123 -4.868 -6.841 1.00 98.31 95 GLY A CA 1
ATOM 748 C C . GLY A 1 95 ? 2.879 -3.555 -6.908 1.00 98.31 95 GLY A C 1
ATOM 749 O O . GLY A 1 95 ? 3.779 -3.364 -7.729 1.00 98.31 95 GLY A O 1
ATOM 750 N N . LEU A 1 96 ? 2.489 -2.655 -6.017 1.00 98.50 96 LEU A N 1
ATOM 751 C CA . LEU A 1 96 ? 3.190 -1.407 -5.756 1.00 98.50 96 LEU A CA 1
ATOM 752 C C . LEU A 1 96 ? 3.962 -1.521 -4.452 1.00 98.50 96 LEU A C 1
ATOM 754 O O . LEU A 1 96 ? 3.415 -2.005 -3.467 1.00 98.50 96 LEU A O 1
ATOM 758 N N . PHE A 1 97 ? 5.177 -0.994 -4.422 1.00 97.81 97 PHE A N 1
ATOM 759 C CA . PHE A 1 97 ? 5.746 -0.477 -3.188 1.00 97.81 97 PHE A CA 1
ATOM 760 C C . PHE A 1 97 ? 5.368 1.004 -3.097 1.00 97.81 97 PHE A C 1
ATOM 762 O O . PHE A 1 97 ? 5.600 1.771 -4.031 1.00 97.81 97 PHE A O 1
ATOM 769 N N . MET A 1 98 ? 4.689 1.386 -2.022 1.00 97.19 98 MET A N 1
ATOM 770 C CA . MET A 1 98 ? 4.134 2.720 -1.839 1.00 97.19 98 MET A CA 1
ATOM 771 C C . MET A 1 98 ? 4.825 3.412 -0.671 1.00 97.19 98 MET A C 1
ATOM 773 O O . MET A 1 98 ? 4.316 3.400 0.451 1.00 97.19 98 MET A O 1
ATOM 777 N N . GLU A 1 99 ? 5.970 4.030 -0.942 1.00 93.25 99 GLU A N 1
ATOM 778 C CA . GLU A 1 99 ? 6.660 4.894 0.015 1.00 93.25 99 GLU A CA 1
ATOM 779 C C . GLU A 1 99 ? 5.904 6.227 0.176 1.00 93.25 99 GLU A C 1
ATOM 781 O O . GLU A 1 99 ? 5.984 7.140 -0.656 1.00 93.25 99 GLU A O 1
ATOM 786 N N . CYS A 1 100 ? 5.109 6.325 1.241 1.00 92.88 100 CYS A N 1
ATOM 787 C CA . CYS A 1 100 ? 4.216 7.447 1.510 1.00 92.88 100 CYS A CA 1
ATOM 788 C C . CYS A 1 100 ? 4.848 8.420 2.517 1.00 92.88 100 CYS A C 1
ATOM 790 O O . CYS A 1 100 ? 4.515 8.412 3.705 1.00 92.88 100 CYS A O 1
ATOM 792 N N . TYR A 1 101 ? 5.741 9.287 2.036 1.00 84.06 101 TYR A N 1
ATOM 793 C CA . TYR A 1 101 ? 6.434 10.270 2.878 1.00 84.06 101 TYR A CA 1
ATOM 794 C C . TYR A 1 101 ? 5.546 11.476 3.254 1.00 84.06 101 TYR A C 1
ATOM 796 O O . TYR A 1 101 ? 5.510 11.889 4.413 1.00 84.06 101 TYR A O 1
ATOM 804 N N . ASP A 1 102 ? 4.759 12.024 2.316 1.00 85.50 102 ASP A N 1
ATOM 805 C CA . ASP A 1 102 ? 3.823 13.119 2.613 1.00 85.50 102 ASP A CA 1
ATOM 806 C C . ASP A 1 102 ? 2.453 12.585 3.037 1.00 85.50 102 ASP A C 1
ATOM 808 O O . ASP A 1 102 ? 1.586 12.251 2.229 1.00 85.50 102 ASP A O 1
ATOM 812 N N . THR A 1 103 ? 2.249 12.544 4.350 1.00 85.69 103 THR A N 1
ATOM 813 C CA . THR A 1 103 ? 1.018 12.053 4.986 1.00 85.69 103 THR A CA 1
ATOM 814 C C . THR A 1 103 ? 0.420 13.104 5.923 1.00 85.69 103 THR A C 1
ATOM 816 O O . THR A 1 103 ? -0.212 12.786 6.943 1.00 85.69 103 THR A O 1
ATOM 819 N N . SER A 1 104 ? 0.653 14.375 5.579 1.00 85.62 104 SER A N 1
ATOM 820 C CA . SER A 1 104 ? 0.323 15.556 6.380 1.00 85.62 104 SER A CA 1
ATOM 821 C C . SER A 1 104 ? -1.157 15.947 6.321 1.00 85.62 104 SER A C 1
ATOM 823 O O . SER A 1 104 ? -1.677 16.498 7.291 1.00 85.62 104 SER A O 1
ATOM 825 N N . THR A 1 105 ? -1.859 15.620 5.229 1.00 93.06 105 THR A N 1
ATOM 826 C CA . THR A 1 105 ? -3.241 16.068 4.985 1.00 93.06 105 THR A CA 1
ATOM 827 C C . THR A 1 105 ? -4.228 14.916 4.752 1.00 93.06 105 THR A C 1
ATOM 829 O O . THR A 1 105 ? -3.853 13.873 4.211 1.00 93.06 105 THR A O 1
ATOM 832 N N . PRO A 1 106 ? -5.531 15.107 5.048 1.00 95.75 106 PRO A N 1
ATOM 833 C CA . PRO A 1 106 ? -6.590 14.163 4.673 1.00 95.75 106 PRO A CA 1
ATOM 834 C C . PRO A 1 106 ? -6.606 13.794 3.182 1.00 95.75 106 PRO A C 1
ATOM 836 O O . PRO A 1 106 ? -6.922 12.662 2.817 1.00 95.75 106 PRO A O 1
ATOM 839 N N . GLY A 1 107 ? -6.270 14.748 2.304 1.00 96.50 107 GLY A N 1
ATOM 840 C CA . GLY A 1 107 ? -6.220 14.530 0.857 1.00 96.50 107 GLY A CA 1
ATOM 841 C C . GLY A 1 107 ? -5.188 13.476 0.462 1.00 96.50 107 GLY A C 1
ATOM 842 O O . GLY A 1 107 ? -5.500 12.596 -0.339 1.00 96.50 107 GLY A O 1
ATOM 843 N N . LYS A 1 108 ? -4.009 13.505 1.092 1.00 94.75 108 LYS A N 1
ATOM 844 C CA . LYS A 1 108 ? -2.942 12.524 0.862 1.00 94.75 108 LYS A CA 1
ATOM 845 C C . LYS A 1 108 ? -3.340 11.115 1.286 1.00 94.75 108 LYS A C 1
ATOM 847 O O . LYS A 1 108 ? -3.203 10.177 0.509 1.00 94.75 108 LYS A O 1
ATOM 852 N N . TRP A 1 109 ? -3.964 10.968 2.453 1.00 96.06 109 TRP A N 1
ATOM 853 C CA . TRP A 1 109 ? -4.495 9.674 2.899 1.00 96.06 109 TRP A CA 1
ATOM 854 C C . TRP A 1 109 ? -5.558 9.116 1.944 1.00 96.06 109 TRP A C 1
ATOM 856 O O . TRP A 1 109 ? -5.551 7.923 1.639 1.00 96.06 109 TRP A O 1
ATOM 866 N N . ARG A 1 110 ? -6.446 9.973 1.419 1.00 96.38 110 ARG A N 1
ATOM 867 C CA . ARG A 1 110 ? -7.424 9.567 0.397 1.00 96.38 110 ARG A CA 1
ATOM 868 C C . ARG A 1 110 ? -6.755 9.132 -0.904 1.00 96.38 110 ARG A C 1
ATOM 870 O O . ARG A 1 110 ? -7.198 8.147 -1.489 1.00 96.38 110 ARG A O 1
ATOM 877 N N . GLN A 1 111 ? -5.710 9.829 -1.348 1.00 97.31 111 GLN A N 1
ATOM 878 C CA . GLN A 1 111 ? -4.936 9.437 -2.526 1.00 97.31 111 GLN A CA 1
ATOM 879 C C . GLN A 1 111 ? -4.323 8.046 -2.332 1.00 97.31 111 GLN A C 1
ATOM 881 O O . GLN A 1 111 ? -4.556 7.171 -3.158 1.00 97.31 111 GLN A O 1
ATOM 886 N N . ILE A 1 112 ? -3.641 7.811 -1.210 1.00 97.50 112 ILE A N 1
ATOM 887 C CA . ILE A 1 112 ? -3.014 6.523 -0.884 1.00 97.50 112 ILE A CA 1
ATOM 888 C C . ILE A 1 112 ? -4.057 5.396 -0.862 1.00 97.50 112 ILE A C 1
ATOM 890 O O . ILE A 1 112 ? -3.898 4.395 -1.557 1.00 97.50 112 ILE A O 1
ATOM 894 N N . ALA A 1 113 ? -5.171 5.578 -0.143 1.00 97.31 113 ALA A N 1
ATOM 895 C CA . ALA A 1 113 ? -6.265 4.601 -0.099 1.00 97.31 113 ALA A CA 1
ATOM 896 C C . ALA A 1 113 ? -6.840 4.297 -1.496 1.00 97.31 113 ALA A C 1
ATOM 898 O O . ALA A 1 113 ? -7.192 3.159 -1.814 1.00 97.31 113 ALA A O 1
ATOM 899 N N . SER A 1 114 ? -6.939 5.329 -2.335 1.00 97.75 114 SER A N 1
ATOM 900 C CA . SER A 1 114 ? -7.461 5.258 -3.699 1.00 97.75 114 SER A CA 1
ATOM 901 C C . SER A 1 114 ? -6.488 4.584 -4.672 1.00 97.75 114 SER A C 1
ATOM 903 O O . SER A 1 114 ? -6.925 3.863 -5.573 1.00 97.75 114 SER A O 1
ATOM 905 N N . THR A 1 115 ? -5.182 4.791 -4.505 1.00 98.12 115 THR A N 1
ATOM 906 C CA . THR A 1 115 ? -4.124 4.092 -5.246 1.00 98.12 115 THR A CA 1
ATOM 907 C C . THR A 1 115 ? -4.085 2.621 -4.850 1.00 98.12 115 THR A C 1
ATOM 909 O O . THR A 1 115 ? -4.080 1.760 -5.724 1.00 98.12 115 THR A O 1
ATOM 912 N N . LEU A 1 116 ? -4.181 2.322 -3.555 1.00 97.69 116 LEU A N 1
ATOM 913 C CA . LEU A 1 116 ? -4.169 0.955 -3.050 1.00 97.69 116 LEU A CA 1
ATOM 914 C C . LEU A 1 116 ? -5.374 0.135 -3.550 1.00 97.69 116 LEU A C 1
ATOM 916 O O . LEU A 1 116 ? -5.197 -0.964 -4.067 1.00 97.69 116 LEU A O 1
ATOM 920 N N . ARG A 1 117 ? -6.597 0.688 -3.508 1.00 97.19 117 ARG A N 1
ATOM 921 C CA . ARG A 1 117 ? -7.789 0.027 -4.090 1.00 97.19 117 ARG A CA 1
ATOM 922 C C . ARG A 1 117 ? -7.672 -0.192 -5.596 1.00 97.19 117 ARG A C 1
ATOM 924 O O . ARG A 1 117 ? -8.134 -1.208 -6.112 1.00 97.19 117 ARG A O 1
ATOM 931 N N . TRP A 1 118 ? -7.095 0.776 -6.307 1.00 98.38 118 TRP A N 1
ATOM 932 C CA . TRP A 1 118 ? -6.827 0.623 -7.733 1.00 98.38 118 TRP A CA 1
ATOM 933 C C . TRP A 1 118 ? -5.856 -0.538 -7.970 1.00 98.38 118 TRP A C 1
ATOM 935 O O . TRP A 1 118 ? -6.131 -1.393 -8.806 1.00 98.38 118 TRP A O 1
ATOM 945 N N . ALA A 1 119 ? -4.785 -0.629 -7.182 1.00 98.25 119 ALA A N 1
ATOM 946 C CA . ALA A 1 119 ? -3.793 -1.683 -7.326 1.00 98.25 119 ALA A CA 1
ATOM 947 C C . ALA A 1 119 ? -4.388 -3.086 -7.091 1.00 98.25 119 ALA A C 1
ATOM 949 O O . ALA A 1 119 ? -4.118 -4.012 -7.851 1.00 98.25 119 ALA A O 1
ATOM 950 N N . GLU A 1 120 ? -5.284 -3.230 -6.109 1.00 97.25 120 GLU A N 1
ATOM 951 C CA . GLU A 1 120 ? -6.015 -4.478 -5.825 1.00 97.25 120 GLU A CA 1
ATOM 952 C C . GLU A 1 120 ? -6.953 -4.951 -6.943 1.00 97.25 120 GLU A C 1
ATOM 954 O O . GLU A 1 120 ? -7.457 -6.067 -6.879 1.00 97.25 120 GLU A O 1
ATOM 959 N N . THR A 1 121 ? -7.229 -4.124 -7.951 1.00 96.50 121 THR A N 1
ATOM 960 C CA . THR A 1 121 ? -8.157 -4.472 -9.041 1.00 96.50 121 THR A CA 1
ATOM 961 C C . THR A 1 121 ? -7.509 -4.418 -10.418 1.00 96.50 121 THR A C 1
ATOM 963 O O . THR A 1 121 ? -7.908 -5.169 -11.302 1.00 96.50 121 THR A O 1
ATOM 966 N N . ALA A 1 122 ? -6.499 -3.569 -10.602 1.00 98.25 122 ALA A N 1
ATOM 967 C CA . ALA A 1 122 ? -5.853 -3.346 -11.889 1.00 98.25 122 ALA A CA 1
ATOM 968 C C . ALA A 1 122 ? -4.581 -4.180 -12.100 1.00 98.25 122 ALA A C 1
ATOM 970 O O . ALA A 1 122 ? -4.190 -4.384 -13.247 1.00 98.25 122 ALA A O 1
ATOM 971 N N . LEU A 1 123 ? -3.919 -4.631 -11.027 1.00 98.44 123 LEU A N 1
ATOM 972 C CA . LEU A 1 123 ? -2.641 -5.344 -11.127 1.00 98.44 123 LEU A CA 1
ATOM 973 C C . LEU A 1 123 ? -2.823 -6.859 -11.242 1.00 98.44 123 LEU A C 1
ATOM 975 O O . LEU A 1 123 ? -3.863 -7.413 -10.858 1.00 98.44 123 LEU A O 1
ATOM 979 N N . ARG A 1 124 ? -1.783 -7.519 -11.762 1.00 98.19 124 ARG A N 1
ATOM 980 C CA . ARG A 1 124 ? -1.740 -8.968 -11.977 1.00 98.19 124 ARG A CA 1
ATOM 981 C C . ARG A 1 124 ? -1.786 -9.730 -10.657 1.00 98.19 124 ARG A C 1
ATOM 983 O O . ARG A 1 124 ? -1.214 -9.306 -9.658 1.00 98.19 124 ARG A O 1
ATOM 990 N N . GLU A 1 125 ? -2.408 -10.901 -10.695 1.00 96.88 125 GLU A N 1
ATOM 991 C CA . GLU A 1 125 ? -2.328 -11.875 -9.608 1.00 96.88 125 GLU A CA 1
ATOM 992 C C . GLU A 1 125 ? -1.009 -12.676 -9.671 1.00 96.88 125 GLU A C 1
ATOM 994 O O . GLU A 1 125 ? -0.471 -12.861 -10.767 1.00 96.88 125 GLU A O 1
ATOM 999 N N . PRO A 1 126 ? -0.498 -13.175 -8.529 1.00 96.50 126 PRO A N 1
ATOM 1000 C CA . PRO A 1 126 ? -0.932 -12.816 -7.179 1.00 96.50 126 PRO A CA 1
ATOM 1001 C C . PRO A 1 126 ? -0.516 -11.375 -6.850 1.00 96.50 126 PRO A C 1
ATOM 1003 O O . PRO A 1 126 ? 0.571 -10.936 -7.239 1.00 96.50 126 PRO A O 1
ATOM 1006 N N . ARG A 1 127 ? -1.389 -10.631 -6.162 1.00 96.06 127 ARG A N 1
ATOM 1007 C CA . ARG A 1 127 ? -1.111 -9.235 -5.792 1.00 96.06 127 ARG A CA 1
ATOM 1008 C C . ARG A 1 127 ? -0.266 -9.123 -4.530 1.00 96.06 127 ARG A C 1
ATOM 1010 O O . ARG A 1 127 ? -0.533 -9.799 -3.540 1.00 96.06 127 ARG A O 1
ATOM 1017 N N . ALA A 1 128 ? 0.703 -8.213 -4.552 1.00 95.69 128 ALA A N 1
ATOM 1018 C CA . ALA A 1 128 ? 1.619 -7.975 -3.435 1.00 95.69 128 ALA A CA 1
ATOM 1019 C C . ALA A 1 128 ? 1.871 -6.473 -3.233 1.00 95.69 128 ALA A C 1
ATOM 1021 O O . ALA A 1 128 ? 2.963 -5.970 -3.458 1.00 95.69 128 ALA A O 1
ATOM 1022 N N . ASN A 1 129 ? 0.837 -5.724 -2.850 1.00 97.94 129 ASN A N 1
ATOM 1023 C CA . ASN A 1 129 ? 0.981 -4.293 -2.575 1.00 97.94 129 ASN A CA 1
ATOM 1024 C C . ASN A 1 129 ? 1.633 -4.068 -1.204 1.00 97.94 129 ASN A C 1
ATOM 1026 O O . ASN A 1 129 ? 1.242 -4.695 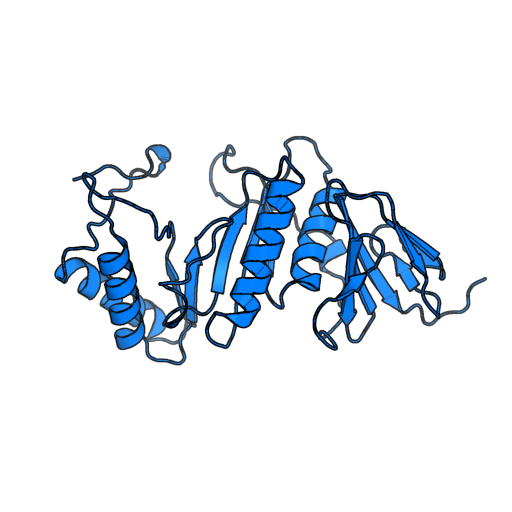-0.227 1.00 97.94 129 ASN A O 1
ATOM 1030 N N . CYS A 1 130 ? 2.588 -3.156 -1.110 1.00 97.44 130 CYS A N 1
ATOM 1031 C CA . CYS A 1 130 ? 3.283 -2.785 0.115 1.00 97.44 130 CYS A CA 1
ATOM 1032 C C . CYS A 1 130 ? 3.080 -1.292 0.349 1.00 97.44 130 CYS A C 1
ATOM 1034 O O . CYS A 1 130 ? 3.313 -0.494 -0.554 1.00 97.44 130 CYS A O 1
ATOM 1036 N N . VAL A 1 131 ? 2.656 -0.903 1.546 1.00 97.50 131 VAL A N 1
ATOM 1037 C CA . VAL A 1 131 ? 2.458 0.501 1.909 1.00 97.50 131 VAL A CA 1
ATOM 1038 C C . VAL A 1 131 ? 3.343 0.847 3.083 1.00 97.50 131 VAL A C 1
ATOM 1040 O O . VAL A 1 131 ? 3.186 0.295 4.171 1.00 97.50 131 VAL A O 1
ATOM 1043 N N . GLU A 1 132 ? 4.241 1.793 2.864 1.00 95.38 132 GLU A N 1
ATOM 1044 C CA . GLU A 1 132 ? 5.124 2.318 3.886 1.00 95.38 132 GLU A CA 1
ATOM 1045 C C . GLU A 1 132 ? 4.706 3.735 4.261 1.00 95.38 132 GLU A C 1
ATOM 1047 O O . GLU A 1 132 ? 4.483 4.579 3.397 1.00 95.38 132 GLU A O 1
ATOM 1052 N N . PHE A 1 133 ? 4.608 4.002 5.559 1.00 93.62 133 PHE A N 1
ATOM 1053 C CA . PHE A 1 133 ? 4.461 5.351 6.092 1.00 93.62 133 PHE A CA 1
ATOM 1054 C C . PHE A 1 133 ? 5.619 5.646 7.026 1.00 93.62 133 PHE A C 1
ATOM 1056 O O . PHE A 1 133 ? 5.945 4.830 7.888 1.00 93.62 133 PHE A O 1
ATOM 1063 N N . TRP A 1 134 ? 6.139 6.863 6.932 1.00 88.62 134 TRP A N 1
ATOM 1064 C CA . TRP A 1 134 ? 7.115 7.353 7.890 1.00 88.62 134 TRP A CA 1
ATOM 1065 C C . TRP A 1 134 ? 6.409 7.887 9.132 1.00 88.62 134 TRP A C 1
ATOM 1067 O O . TRP A 1 134 ? 5.375 8.569 9.067 1.00 88.62 134 TRP A O 1
ATOM 1077 N N . ARG A 1 135 ? 6.969 7.572 10.294 1.00 85.38 135 ARG A N 1
ATOM 1078 C CA . ARG A 1 135 ? 6.554 8.170 11.558 1.00 85.38 135 ARG A CA 1
ATOM 1079 C C . ARG A 1 135 ? 6.912 9.648 11.596 1.00 85.38 135 ARG A C 1
ATOM 1081 O O . ARG A 1 135 ? 7.789 10.122 10.879 1.00 85.38 135 ARG A O 1
ATOM 1088 N N . ARG A 1 136 ? 6.309 10.356 12.543 1.00 81.94 136 ARG A N 1
ATOM 1089 C CA . ARG A 1 136 ? 6.784 11.681 12.935 1.00 81.94 136 ARG A CA 1
ATOM 1090 C C . ARG A 1 136 ? 7.934 11.580 13.954 1.00 81.94 136 ARG A C 1
ATOM 1092 O O . ARG A 1 136 ? 8.105 10.532 14.595 1.00 81.94 136 ARG A O 1
ATOM 1099 N N . PRO A 1 137 ? 8.762 12.633 14.091 1.00 73.88 137 PRO A N 1
ATOM 1100 C CA . PRO A 1 137 ? 9.886 12.634 15.026 1.00 73.88 137 PRO A CA 1
ATOM 1101 C C . PRO A 1 137 ? 9.480 12.373 16.485 1.00 73.88 137 PRO A C 1
ATOM 1103 O O . PRO A 1 137 ? 10.248 11.746 17.217 1.00 73.88 137 PRO A O 1
ATOM 1106 N N . ASP A 1 138 ? 8.273 12.775 16.892 1.00 67.25 138 ASP A N 1
ATOM 1107 C CA . ASP A 1 138 ? 7.717 12.563 18.226 1.00 67.25 138 ASP A CA 1
ATOM 1108 C C . ASP A 1 138 ? 7.289 11.103 18.456 1.00 67.25 138 ASP A C 1
ATOM 1110 O O . ASP A 1 138 ? 6.500 10.514 17.716 1.00 67.25 138 ASP A O 1
ATOM 1114 N N . ARG A 1 139 ? 7.831 10.485 19.513 1.00 65.19 139 ARG A N 1
ATOM 1115 C CA . ARG A 1 139 ? 7.469 9.128 19.945 1.00 65.19 139 ARG A CA 1
ATOM 1116 C C . ARG A 1 139 ? 6.637 9.183 21.235 1.00 65.19 139 ARG A C 1
ATOM 1118 O O . ARG A 1 139 ? 6.998 9.945 22.130 1.00 65.19 139 ARG A O 1
ATOM 1125 N N . PRO A 1 140 ? 5.611 8.319 21.387 1.00 76.81 140 PRO A N 1
ATOM 1126 C CA . PRO A 1 140 ? 5.154 7.302 20.429 1.00 76.81 140 PRO A CA 1
ATOM 1127 C C . PRO A 1 140 ? 3.952 7.749 19.552 1.00 76.81 140 PRO A C 1
ATOM 1129 O O . PRO A 1 140 ? 2.898 8.096 20.075 1.00 76.81 140 PRO A O 1
ATOM 1132 N N . ASP A 1 141 ? 4.054 7.624 18.218 1.00 88.12 141 ASP A N 1
ATOM 1133 C CA . ASP A 1 141 ? 2.952 7.880 17.256 1.00 88.12 141 ASP A CA 1
ATOM 1134 C C . ASP A 1 141 ? 2.114 6.609 16.975 1.00 88.12 141 ASP A C 1
ATOM 1136 O O . ASP A 1 141 ? 2.084 6.055 15.871 1.00 88.12 141 ASP A O 1
ATOM 1140 N N . LEU A 1 142 ? 1.481 6.070 18.025 1.00 93.44 142 LEU A N 1
ATOM 1141 C CA . LEU A 1 142 ? 0.753 4.795 17.931 1.00 93.44 142 LEU A CA 1
ATOM 1142 C C . LEU A 1 142 ? -0.544 4.898 17.125 1.00 93.44 142 LEU A C 1
ATOM 1144 O O . LEU A 1 142 ? -0.914 3.930 16.464 1.00 93.44 142 LEU A O 1
ATOM 1148 N N . ALA A 1 143 ? -1.233 6.040 17.175 1.00 94.06 143 ALA A N 1
ATOM 1149 C CA . ALA A 1 143 ? -2.473 6.232 16.427 1.00 94.06 143 ALA A CA 1
ATOM 1150 C C . ALA A 1 143 ? -2.215 6.152 14.917 1.00 94.06 143 ALA A C 1
ATOM 1152 O O . ALA A 1 143 ? -2.897 5.410 14.211 1.00 94.06 143 ALA A O 1
ATOM 1153 N N . ARG A 1 144 ? -1.153 6.809 14.427 1.00 93.56 144 ARG A N 1
ATOM 1154 C CA . ARG A 1 144 ? -0.757 6.706 13.019 1.00 93.56 144 ARG A CA 1
ATOM 1155 C C . ARG A 1 144 ? -0.347 5.289 12.648 1.00 93.56 144 ARG A C 1
ATOM 1157 O O . ARG A 1 144 ? -0.806 4.795 11.625 1.00 93.56 144 ARG A O 1
ATOM 1164 N N . MET A 1 145 ? 0.458 4.617 13.474 1.00 95.50 145 MET A N 1
ATOM 1165 C CA . MET A 1 145 ? 0.843 3.221 13.228 1.00 95.50 145 MET A CA 1
ATOM 1166 C C . MET A 1 145 ? -0.390 2.329 13.017 1.00 95.50 145 MET A C 1
ATOM 1168 O O . MET A 1 145 ? -0.475 1.590 12.028 1.00 95.50 145 MET A O 1
ATOM 1172 N N . ARG A 1 146 ? -1.389 2.433 13.901 1.00 97.75 146 ARG A N 1
ATOM 1173 C CA . ARG A 1 146 ? -2.632 1.663 13.774 1.00 97.75 146 ARG A CA 1
ATOM 1174 C C . ARG A 1 146 ? -3.467 2.099 12.576 1.00 97.75 146 ARG A C 1
ATOM 1176 O O . ARG A 1 146 ? -4.014 1.244 11.878 1.00 97.75 146 ARG A O 1
ATOM 1183 N N . ALA A 1 147 ? -3.544 3.398 12.299 1.00 97.25 147 ALA A N 1
ATOM 1184 C CA . ALA A 1 147 ? -4.239 3.928 11.133 1.00 97.25 147 ALA A CA 1
ATOM 1185 C C . ALA A 1 147 ? -3.657 3.379 9.825 1.00 97.25 147 ALA A C 1
ATOM 1187 O O . ALA A 1 147 ? -4.412 2.943 8.966 1.00 97.25 147 ALA A O 1
ATOM 1188 N N . VAL A 1 148 ? -2.331 3.326 9.684 1.00 96.75 148 VAL A N 1
ATOM 1189 C CA . VAL A 1 148 ? -1.658 2.773 8.494 1.00 96.75 148 VAL A CA 1
ATOM 1190 C C . VAL A 1 148 ? -1.891 1.272 8.384 1.00 96.75 148 VAL A C 1
ATOM 1192 O O . VAL A 1 148 ? -2.294 0.778 7.333 1.00 96.75 148 VAL A O 1
ATOM 1195 N N . THR A 1 149 ? -1.714 0.550 9.491 1.00 98.00 149 THR A N 1
ATOM 1196 C CA . THR A 1 149 ? -1.943 -0.900 9.539 1.00 98.00 149 THR A CA 1
ATOM 1197 C C . THR A 1 149 ? -3.368 -1.240 9.096 1.00 98.00 149 THR A C 1
ATOM 1199 O O . THR A 1 149 ? -3.594 -2.096 8.241 1.00 98.00 149 THR A O 1
ATOM 1202 N N . THR A 1 150 ? -4.359 -0.536 9.641 1.00 98.62 150 THR A N 1
ATOM 1203 C CA . THR A 1 150 ? -5.770 -0.788 9.334 1.00 98.62 150 THR A CA 1
ATOM 1204 C C . THR A 1 150 ? -6.207 -0.221 7.991 1.00 98.62 150 THR A C 1
ATOM 1206 O O . THR A 1 150 ? -7.067 -0.830 7.356 1.00 98.62 150 THR A O 1
ATOM 1209 N N . LEU A 1 151 ? -5.611 0.870 7.501 1.00 98.38 151 LEU A N 1
ATOM 1210 C CA . LEU A 1 151 ? -5.772 1.334 6.122 1.00 98.38 151 LEU A CA 1
ATOM 1211 C C . LEU A 1 151 ? -5.429 0.194 5.160 1.00 98.38 151 LEU A C 1
ATOM 1213 O O . LEU A 1 151 ? -6.280 -0.176 4.353 1.00 98.38 151 LEU A O 1
ATOM 1217 N N . VAL A 1 152 ? -4.242 -0.408 5.297 1.00 98.19 152 VAL A N 1
ATOM 1218 C CA . VAL A 1 152 ? -3.817 -1.529 4.445 1.00 98.19 152 VAL A CA 1
ATOM 1219 C C . VAL A 1 152 ? -4.769 -2.706 4.586 1.00 98.19 152 VAL A C 1
ATOM 1221 O O . VAL A 1 152 ? -5.360 -3.122 3.592 1.00 98.19 152 VAL A O 1
ATOM 1224 N N . LEU A 1 153 ? -5.020 -3.179 5.811 1.00 98.06 153 LEU A N 1
ATOM 1225 C CA . LEU A 1 153 ? -5.896 -4.332 6.044 1.00 98.06 153 LEU A CA 1
ATOM 1226 C C . LEU A 1 153 ? -7.305 -4.134 5.473 1.00 98.06 153 LEU A C 1
ATOM 1228 O O . LEU A 1 153 ? -7.918 -5.090 5.000 1.00 98.06 153 LEU A O 1
ATOM 1232 N N . THR A 1 154 ? -7.838 -2.911 5.509 1.00 98.50 154 THR A N 1
ATOM 1233 C CA . THR A 1 154 ? -9.187 -2.610 5.011 1.00 98.50 154 THR A CA 1
ATOM 1234 C C . THR A 1 154 ? -9.248 -2.364 3.504 1.00 98.50 154 THR A C 1
ATOM 1236 O O . THR A 1 154 ? -10.323 -2.503 2.922 1.00 98.50 154 THR A O 1
ATOM 1239 N N . HIS A 1 155 ? -8.132 -2.034 2.857 1.00 98.00 155 HIS A N 1
ATOM 1240 C CA . HIS A 1 155 ? -8.096 -1.647 1.442 1.00 98.00 155 HIS A CA 1
ATOM 1241 C C . HIS A 1 155 ? -7.338 -2.632 0.548 1.00 98.00 155 HIS A C 1
ATOM 1243 O O . HIS A 1 155 ? -7.435 -2.500 -0.668 1.00 98.00 155 HIS A O 1
ATOM 1249 N N . SER A 1 156 ? -6.615 -3.597 1.121 1.00 97.12 156 SER A N 1
ATOM 1250 C CA . SER A 1 156 ? -5.716 -4.506 0.408 1.00 97.12 156 SER A CA 1
ATOM 1251 C C . SER A 1 156 ? -5.476 -5.813 1.170 1.00 97.12 156 SER A C 1
ATOM 1253 O O . SER A 1 156 ? -5.753 -5.918 2.364 1.00 97.12 156 SER A O 1
ATOM 1255 N N . ASN A 1 157 ? -4.986 -6.834 0.464 1.00 94.88 157 ASN A N 1
ATOM 1256 C CA . ASN A 1 157 ? -4.404 -8.048 1.059 1.00 94.88 157 ASN A CA 1
ATOM 1257 C C . ASN A 1 157 ? -2.881 -7.955 1.244 1.00 94.88 157 ASN A C 1
ATOM 1259 O O . ASN A 1 157 ? -2.241 -8.952 1.560 1.00 94.88 157 ASN A O 1
ATOM 1263 N N . GLY A 1 158 ? -2.321 -6.781 0.982 1.00 94.44 158 GLY A N 1
ATOM 1264 C CA . GLY A 1 158 ? -0.904 -6.506 0.990 1.00 94.44 158 GLY A CA 1
ATOM 1265 C C . GLY A 1 158 ? -0.327 -6.254 2.378 1.00 94.44 158 GLY A C 1
ATOM 1266 O O . GLY A 1 158 ? -0.874 -6.649 3.408 1.00 94.44 158 GLY A O 1
ATOM 1267 N N . TYR A 1 159 ? 0.804 -5.565 2.381 1.00 95.88 159 TYR A N 1
ATOM 1268 C CA . TYR A 1 159 ? 1.701 -5.428 3.516 1.00 95.88 159 TYR A CA 1
ATOM 1269 C C . TYR A 1 159 ? 1.794 -3.969 3.953 1.00 95.88 159 TYR A C 1
ATOM 1271 O O . TYR A 1 159 ? 1.701 -3.054 3.133 1.00 95.88 159 TYR A O 1
ATOM 1279 N N . CYS A 1 160 ? 1.982 -3.745 5.251 1.00 95.62 160 CYS A N 1
ATOM 1280 C CA . CYS A 1 160 ? 2.230 -2.419 5.801 1.00 95.62 160 CYS A CA 1
ATOM 1281 C C . CYS A 1 160 ? 3.609 -2.353 6.452 1.00 95.62 160 CYS A C 1
ATOM 1283 O O . CYS A 1 160 ? 4.030 -3.299 7.116 1.00 95.62 160 CYS A O 1
ATOM 1285 N N . LEU A 1 161 ? 4.255 -1.200 6.331 1.00 94.69 161 LEU A N 1
ATOM 1286 C CA . LEU A 1 161 ? 5.448 -0.839 7.078 1.00 94.69 161 LEU A CA 1
ATOM 1287 C C . LEU A 1 161 ? 5.236 0.540 7.710 1.00 94.69 161 LEU A C 1
ATOM 1289 O O . LEU A 1 161 ? 4.725 1.459 7.072 1.00 94.69 161 LEU A O 1
ATOM 1293 N N . PHE A 1 162 ? 5.603 0.680 8.982 1.00 93.75 162 PHE A N 1
ATOM 1294 C CA . PHE A 1 162 ? 5.605 1.967 9.674 1.00 93.75 162 PHE A CA 1
ATOM 1295 C C . PHE A 1 162 ? 7.016 2.258 10.178 1.00 93.75 162 PHE A C 1
ATOM 1297 O O . PHE A 1 162 ? 7.425 1.758 11.232 1.00 93.75 162 PHE A O 1
ATOM 1304 N N . SER A 1 163 ? 7.754 3.011 9.371 1.00 90.69 163 SER A N 1
ATOM 1305 C CA . SER A 1 163 ? 9.196 3.206 9.480 1.00 90.69 163 SER A CA 1
ATOM 1306 C C . SER A 1 163 ? 9.572 4.544 10.100 1.00 90.69 163 SER A C 1
ATOM 1308 O O . SER A 1 163 ? 8.753 5.444 10.295 1.00 90.69 163 SER A O 1
ATOM 1310 N N . ASP A 1 164 ? 10.832 4.641 10.493 1.00 86.81 164 ASP A N 1
ATOM 1311 C CA . ASP A 1 164 ? 11.501 5.882 10.819 1.00 86.81 164 ASP A CA 1
ATOM 1312 C C . ASP A 1 164 ? 11.683 6.729 9.540 1.00 86.81 164 ASP A C 1
ATOM 1314 O O . ASP A 1 164 ? 11.721 6.164 8.447 1.00 86.81 164 ASP A O 1
ATOM 1318 N N . PRO A 1 165 ? 11.766 8.069 9.636 1.00 79.69 165 PRO A N 1
ATOM 1319 C CA . PRO A 1 165 ? 12.026 8.894 8.464 1.00 79.69 165 PRO A CA 1
ATOM 1320 C C . PRO A 1 165 ? 13.439 8.640 7.914 1.00 79.69 165 PRO A C 1
ATOM 1322 O O . PRO A 1 165 ? 14.344 8.240 8.648 1.00 79.69 165 PRO A O 1
ATOM 1325 N N . ASN A 1 166 ? 13.626 8.920 6.624 1.00 74.44 166 ASN A N 1
ATOM 1326 C CA . ASN A 1 166 ? 14.879 8.679 5.900 1.00 74.44 166 ASN A CA 1
ATOM 1327 C C . ASN A 1 166 ? 15.985 9.727 6.189 1.00 74.44 166 ASN A C 1
ATOM 1329 O O . ASN A 1 166 ? 17.011 9.781 5.524 1.00 74.44 166 ASN A O 1
ATOM 1333 N N . ASP A 1 167 ? 15.789 10.597 7.184 1.00 68.50 167 ASP A N 1
ATOM 1334 C CA . ASP A 1 167 ? 16.800 11.560 7.646 1.00 68.50 167 ASP A CA 1
ATOM 1335 C C . ASP A 1 167 ? 17.777 10.953 8.674 1.00 68.50 167 ASP A C 1
ATOM 1337 O O . ASP A 1 167 ? 18.670 11.635 9.186 1.00 68.50 167 ASP A O 1
ATOM 1341 N N . LEU A 1 168 ? 17.624 9.663 8.987 1.00 61.16 168 LEU A N 1
ATOM 1342 C CA . LEU A 1 168 ? 18.491 8.937 9.906 1.00 61.16 168 LEU A CA 1
ATOM 1343 C C . LEU A 1 168 ? 19.739 8.373 9.203 1.00 61.16 168 LEU A C 1
ATOM 1345 O O . LEU A 1 168 ? 19.672 7.940 8.054 1.00 61.16 168 LEU A O 1
ATOM 1349 N N . PRO A 1 169 ? 20.890 8.283 9.899 1.00 64.69 169 PRO A N 1
ATOM 1350 C CA . PRO A 1 169 ? 22.061 7.604 9.357 1.00 64.69 169 PRO A CA 1
ATOM 1351 C C . PRO A 1 169 ? 21.746 6.131 9.045 1.00 64.69 169 PRO A C 1
ATOM 1353 O O . PRO A 1 169 ? 21.112 5.438 9.847 1.00 64.69 169 PRO A O 1
ATOM 1356 N N . THR A 1 170 ? 22.233 5.666 7.888 1.00 62.62 170 THR A N 1
ATOM 1357 C CA . THR A 1 170 ? 22.002 4.320 7.324 1.00 62.62 170 THR A CA 1
ATOM 1358 C C . THR A 1 170 ? 22.050 3.176 8.358 1.00 62.62 170 THR A C 1
ATOM 1360 O O . THR A 1 170 ? 22.808 3.244 9.332 1.00 62.62 170 THR A O 1
ATOM 1363 N N . PRO A 1 171 ? 21.262 2.093 8.189 1.00 67.56 171 PRO A N 1
ATOM 1364 C CA . PRO A 1 171 ? 20.380 1.801 7.051 1.00 67.56 171 PRO A CA 1
ATOM 1365 C C . PRO A 1 171 ? 19.067 2.595 7.052 1.00 67.56 171 PRO A C 1
ATOM 1367 O O . PRO A 1 171 ? 18.632 3.056 8.107 1.00 67.56 171 PRO A O 1
ATOM 1370 N N . ASP A 1 172 ? 18.477 2.703 5.861 1.00 74.00 172 ASP A N 1
ATOM 1371 C CA . ASP A 1 172 ? 17.140 3.242 5.571 1.00 74.00 172 ASP A CA 1
ATOM 1372 C C . ASP A 1 172 ? 16.024 2.284 6.061 1.00 74.00 172 ASP A C 1
ATOM 1374 O O . ASP A 1 172 ? 16.294 1.130 6.412 1.00 74.00 172 ASP A O 1
ATOM 1378 N N . HIS A 1 173 ? 14.773 2.751 6.111 1.00 81.50 173 HIS A N 1
ATOM 1379 C CA . HIS A 1 173 ? 13.562 1.990 6.460 1.00 81.50 173 HIS A CA 1
ATOM 1380 C C . HIS A 1 173 ? 13.598 1.291 7.833 1.00 81.50 173 HIS A C 1
ATOM 1382 O O . HIS A 1 173 ? 12.931 0.270 8.066 1.00 81.50 173 HIS A O 1
ATOM 1388 N N . ARG A 1 174 ? 14.370 1.832 8.785 1.00 86.69 174 ARG A N 1
ATOM 1389 C CA . ARG A 1 174 ? 14.379 1.342 10.174 1.00 86.69 174 ARG A CA 1
ATOM 1390 C C . ARG A 1 174 ? 12.973 1.400 10.752 1.00 86.69 174 ARG A C 1
ATOM 1392 O O . ARG A 1 174 ? 12.201 2.298 10.444 1.00 86.69 174 ARG A O 1
ATOM 1399 N N . HIS A 1 175 ? 12.617 0.438 11.590 1.00 89.50 175 HIS A N 1
ATOM 1400 C CA . HIS A 1 175 ? 11.292 0.393 12.194 1.00 89.50 175 HIS A CA 1
ATOM 1401 C C . HIS A 1 175 ? 11.313 -0.378 13.509 1.00 89.50 175 HIS A C 1
ATOM 1403 O O . HIS A 1 175 ? 12.190 -1.204 13.766 1.00 89.50 175 HIS A O 1
ATOM 1409 N N . LEU A 1 176 ? 10.313 -0.103 14.346 1.00 89.81 176 LEU A N 1
ATOM 1410 C CA . LEU A 1 176 ? 10.024 -0.922 15.516 1.00 89.81 176 LEU A CA 1
ATOM 1411 C C . LEU A 1 176 ? 9.066 -2.043 15.128 1.00 89.81 176 LEU A C 1
ATOM 1413 O O . LEU A 1 176 ? 8.213 -1.873 14.256 1.00 89.81 176 LEU A O 1
ATOM 1417 N N . TRP A 1 177 ? 9.157 -3.154 15.850 1.00 92.56 177 TRP A N 1
ATOM 1418 C CA . TRP A 1 177 ? 8.089 -4.140 15.876 1.00 92.56 177 TRP A CA 1
ATOM 1419 C C . TRP A 1 177 ? 7.036 -3.725 16.906 1.00 92.56 177 TRP A C 1
ATOM 1421 O O . TRP A 1 177 ? 7.364 -3.475 18.068 1.00 92.56 177 TRP A O 1
ATOM 1431 N N . TYR A 1 178 ? 5.769 -3.636 16.498 1.00 93.19 178 TYR A N 1
ATOM 1432 C CA . TYR A 1 178 ? 4.676 -3.255 17.392 1.00 93.19 178 TYR A CA 1
ATOM 1433 C C . TYR A 1 178 ? 3.886 -4.499 17.816 1.00 93.19 178 TYR A C 1
ATOM 1435 O O . TYR A 1 178 ? 3.422 -5.226 16.938 1.00 93.19 178 TYR A O 1
ATOM 1443 N N . PRO A 1 179 ? 3.596 -4.702 19.118 1.00 94.62 179 PRO A N 1
ATOM 1444 C CA . PRO A 1 179 ? 2.733 -5.800 19.580 1.00 94.62 179 PRO A CA 1
ATOM 1445 C C . PRO A 1 179 ? 1.347 -5.834 18.912 1.00 94.62 179 PRO A C 1
ATOM 1447 O O . PRO A 1 179 ? 0.690 -6.870 18.854 1.00 94.62 179 PRO A O 1
ATOM 1450 N N . PHE A 1 180 ? 0.901 -4.697 18.368 1.00 96.31 180 PHE A N 1
ATOM 1451 C CA . PHE A 1 180 ? -0.304 -4.589 17.546 1.00 96.31 180 PHE A CA 1
ATOM 1452 C C . PHE A 1 180 ? -0.280 -5.524 16.320 1.00 96.31 180 PHE A C 1
ATOM 1454 O O . PHE A 1 180 ? -1.316 -6.078 15.960 1.00 96.31 180 PHE A O 1
ATOM 1461 N N . TRP A 1 181 ? 0.891 -5.743 15.710 1.00 95.75 181 TRP A N 1
ATOM 1462 C CA . TRP A 1 181 ? 1.078 -6.606 14.534 1.00 95.75 181 TRP A CA 1
ATOM 1463 C C . TRP A 1 181 ? 1.138 -8.099 14.862 1.00 95.75 181 TRP A C 1
ATOM 1465 O O . TRP A 1 181 ? 0.999 -8.933 13.972 1.00 95.75 181 TRP A O 1
ATOM 1475 N N . GLU A 1 182 ? 1.292 -8.463 16.135 1.00 94.50 182 GLU A N 1
ATOM 1476 C CA . GLU A 1 182 ? 1.284 -9.869 16.553 1.00 94.50 182 GLU A CA 1
ATOM 1477 C C . GLU A 1 182 ? -0.126 -10.472 16.543 1.00 94.50 182 GLU A C 1
ATOM 1479 O O . GLU A 1 182 ? -0.290 -11.696 16.574 1.00 94.50 182 GLU A O 1
ATOM 1484 N N . LYS A 1 183 ? -1.164 -9.627 16.500 1.00 92.94 183 LYS A N 1
ATOM 1485 C CA . LYS A 1 183 ? -2.556 -10.075 16.518 1.00 92.94 183 LYS A CA 1
ATOM 1486 C C . LYS A 1 183 ? -2.968 -10.663 15.182 1.00 92.94 183 LYS A C 1
ATOM 1488 O O . LYS A 1 183 ? -2.822 -10.059 14.122 1.00 92.94 183 LYS A O 1
ATOM 1493 N N . ARG A 1 184 ? -3.543 -11.862 15.248 1.00 91.12 184 ARG A N 1
ATOM 1494 C CA . ARG A 1 184 ? -3.925 -12.651 14.078 1.00 91.12 184 ARG A CA 1
ATOM 1495 C C . ARG A 1 184 ? -5.436 -12.643 13.927 1.00 91.12 184 ARG A C 1
ATOM 1497 O O . ARG A 1 184 ? -6.135 -13.412 14.577 1.00 91.12 184 ARG A O 1
ATOM 1504 N N . LEU A 1 185 ? -5.936 -11.816 13.013 1.00 94.56 185 LEU A N 1
ATOM 1505 C CA . LEU A 1 185 ? -7.353 -11.841 12.645 1.00 94.56 185 LEU A CA 1
ATOM 1506 C C . LEU A 1 185 ? -7.707 -12.983 11.670 1.00 94.56 185 LEU A C 1
ATOM 1508 O O . LEU A 1 185 ? -8.888 -13.227 11.434 1.00 94.56 185 LEU A O 1
ATOM 1512 N N . GLY A 1 186 ? -6.719 -13.698 11.124 1.00 94.81 186 GLY A N 1
ATOM 1513 C CA . GLY A 1 186 ? -6.916 -14.759 10.128 1.00 94.81 186 GLY A CA 1
ATOM 1514 C C . GLY A 1 186 ? -7.134 -14.211 8.717 1.00 94.81 186 GLY A C 1
ATOM 1515 O O . GLY A 1 186 ? -6.736 -13.085 8.415 1.00 94.81 186 GLY A O 1
ATOM 1516 N N . ARG A 1 187 ? -7.749 -15.001 7.833 1.00 96.00 187 ARG A N 1
ATOM 1517 C CA . ARG A 1 187 ? -8.004 -14.587 6.444 1.00 96.00 187 ARG A CA 1
ATOM 1518 C C . ARG A 1 187 ? -9.140 -13.564 6.353 1.00 96.00 187 ARG A C 1
ATOM 1520 O O . ARG A 1 187 ? -10.088 -13.615 7.147 1.00 96.00 187 ARG A O 1
ATOM 1527 N N . PRO A 1 188 ? -9.093 -12.638 5.381 1.00 96.81 188 PRO A N 1
ATOM 1528 C CA . PRO A 1 188 ? -10.209 -11.740 5.124 1.00 96.81 188 PRO A CA 1
ATOM 1529 C C . PRO A 1 188 ? -11.427 -12.518 4.612 1.00 96.81 188 PRO A C 1
ATOM 1531 O O . PRO A 1 188 ? -11.307 -13.401 3.768 1.00 96.81 188 PRO A O 1
ATOM 1534 N N . ARG A 1 189 ? -12.624 -12.149 5.078 1.00 97.25 189 ARG A N 1
ATOM 1535 C CA . ARG A 1 189 ? -13.904 -12.755 4.654 1.00 97.25 189 ARG A CA 1
ATOM 1536 C C . ARG A 1 189 ? -14.559 -12.053 3.460 1.00 97.25 189 ARG A C 1
ATOM 1538 O O . ARG A 1 189 ? -15.685 -12.370 3.096 1.00 97.25 189 ARG A O 1
ATOM 1545 N N . GLY A 1 190 ? -13.893 -11.052 2.899 1.00 95.81 190 GLY A N 1
ATOM 1546 C CA . GLY A 1 190 ? -14.402 -10.231 1.806 1.00 95.81 190 GLY A CA 1
ATOM 1547 C C . GLY A 1 190 ? -13.633 -8.916 1.690 1.00 95.81 190 GLY A C 1
ATOM 1548 O O . GLY A 1 190 ? -12.671 -8.709 2.438 1.00 95.81 190 GLY A O 1
ATOM 1549 N N . PRO A 1 191 ? -14.024 -8.023 0.768 1.00 96.19 191 PRO A N 1
ATOM 1550 C CA . PRO A 1 191 ? -13.435 -6.693 0.650 1.00 96.19 191 PRO A CA 1
ATOM 1551 C C . PRO A 1 191 ? -13.800 -5.808 1.850 1.00 96.19 191 PRO A C 1
ATOM 1553 O O . PRO A 1 191 ? -14.797 -6.043 2.540 1.00 96.19 191 PRO A O 1
ATOM 1556 N N . GLY A 1 192 ? -12.999 -4.770 2.099 1.00 97.31 192 GLY A N 1
ATOM 1557 C CA . GLY A 1 192 ? -13.367 -3.741 3.067 1.00 97.31 192 GLY A CA 1
ATOM 1558 C C . GLY A 1 192 ? -14.515 -2.866 2.567 1.00 97.31 192 GLY A C 1
ATOM 1559 O O . GLY A 1 192 ? -14.633 -2.580 1.374 1.00 97.31 192 GLY A O 1
ATOM 1560 N N . GLN A 1 193 ? -15.355 -2.425 3.496 1.00 97.25 193 GLN A N 1
ATOM 1561 C CA . GLN A 1 193 ? -16.568 -1.659 3.229 1.00 97.25 193 GLN A CA 1
ATOM 1562 C C . GLN A 1 193 ? -16.487 -0.296 3.910 1.00 97.25 193 GLN A C 1
ATOM 1564 O O . GLN A 1 193 ? -16.129 -0.201 5.085 1.00 97.25 193 GLN A O 1
ATOM 1569 N N . THR A 1 194 ? -16.844 0.751 3.175 1.00 97.44 194 THR A N 1
ATOM 1570 C CA . THR A 1 194 ? -17.008 2.092 3.736 1.00 97.44 194 THR A CA 1
ATOM 1571 C C . THR A 1 194 ? -18.366 2.185 4.418 1.00 97.44 194 THR A C 1
ATOM 1573 O O . THR A 1 194 ? -19.384 1.772 3.862 1.00 97.44 194 THR A O 1
ATOM 1576 N N . ARG A 1 195 ? -18.379 2.706 5.638 1.00 96.75 195 ARG A N 1
ATOM 1577 C CA . ARG A 1 195 ? -19.576 2.953 6.436 1.00 96.75 195 ARG A CA 1
ATOM 1578 C C . ARG A 1 195 ? -20.147 4.338 6.124 1.00 96.75 195 ARG A C 1
ATOM 1580 O O . ARG A 1 195 ? -19.453 5.204 5.599 1.00 96.75 195 ARG A O 1
ATOM 1587 N N . ALA A 1 196 ? -21.406 4.561 6.500 1.00 96.38 196 ALA A N 1
ATOM 1588 C CA . ALA A 1 196 ? -22.070 5.858 6.333 1.00 96.38 196 ALA A CA 1
ATOM 1589 C C . ALA A 1 196 ? -21.384 6.998 7.114 1.00 96.38 196 ALA A C 1
ATOM 1591 O O . ALA A 1 196 ? -21.467 8.151 6.710 1.00 96.38 196 ALA A O 1
ATOM 1592 N N . ASP A 1 197 ? -20.678 6.668 8.200 1.00 96.69 197 ASP A N 1
ATOM 1593 C CA . ASP A 1 197 ? -19.892 7.598 9.022 1.00 96.69 197 ASP A CA 1
ATOM 1594 C C . ASP A 1 197 ? -18.462 7.832 8.490 1.00 96.69 197 ASP A C 1
ATOM 1596 O O . ASP A 1 197 ? -17.637 8.441 9.167 1.00 96.69 197 ASP A O 1
ATOM 1600 N N . GLY A 1 198 ? -18.143 7.337 7.289 1.00 97.12 198 GLY A N 1
ATOM 1601 C CA . GLY A 1 198 ? -16.852 7.532 6.625 1.00 97.12 198 GLY A CA 1
ATOM 1602 C C . GLY A 1 198 ? -15.736 6.587 7.078 1.00 97.12 198 GLY A C 1
ATOM 1603 O O . GLY A 1 198 ? -14.716 6.495 6.393 1.00 97.12 198 GLY A O 1
ATOM 1604 N N . ALA A 1 199 ? -15.917 5.836 8.168 1.00 98.12 199 ALA A N 1
ATOM 1605 C CA . ALA A 1 199 ? -14.958 4.810 8.562 1.00 98.12 199 ALA A CA 1
ATOM 1606 C C . ALA A 1 199 ? -14.989 3.621 7.594 1.00 98.12 199 ALA A C 1
ATOM 1608 O O . ALA A 1 199 ? -16.008 3.313 6.974 1.00 98.12 199 ALA A O 1
ATOM 1609 N N . VAL A 1 200 ? -13.872 2.911 7.480 1.00 98.56 200 VAL A N 1
ATOM 1610 C CA . VAL A 1 200 ? -13.770 1.704 6.657 1.00 98.56 200 VAL A CA 1
ATOM 1611 C C . VAL A 1 200 ? -13.501 0.524 7.567 1.00 98.56 200 VAL A C 1
ATOM 1613 O O . VAL A 1 200 ? -12.640 0.584 8.439 1.00 98.56 200 VAL A O 1
ATOM 1616 N N . TRP A 1 201 ? -14.227 -0.567 7.364 1.00 98.12 201 TRP A N 1
ATOM 1617 C CA . TRP A 1 201 ? -14.000 -1.803 8.104 1.00 98.12 201 TRP A CA 1
ATOM 1618 C C . TRP A 1 201 ? -13.821 -2.990 7.172 1.00 98.12 201 TRP A C 1
ATOM 1620 O O . TRP A 1 201 ? -14.292 -2.995 6.035 1.00 98.12 201 TRP A O 1
ATOM 1630 N N . ARG A 1 202 ? -13.155 -4.029 7.659 1.00 98.44 202 ARG A N 1
ATOM 1631 C CA . ARG A 1 202 ? -13.046 -5.296 6.948 1.00 98.44 202 ARG A CA 1
ATOM 1632 C C . ARG A 1 202 ? -13.123 -6.448 7.924 1.00 98.44 202 ARG A C 1
ATOM 1634 O O . ARG A 1 202 ? -12.489 -6.432 8.975 1.00 98.44 202 ARG A O 1
ATOM 1641 N N . ARG A 1 203 ? -13.932 -7.442 7.565 1.00 97.88 203 ARG A N 1
ATOM 1642 C CA . ARG A 1 203 ? -14.123 -8.654 8.359 1.00 97.88 203 ARG A CA 1
ATOM 1643 C C . ARG A 1 203 ? -13.059 -9.681 8.016 1.00 97.88 203 ARG A C 1
ATOM 1645 O O . ARG A 1 203 ? -12.766 -9.913 6.845 1.00 97.88 203 ARG A O 1
ATOM 1652 N N . PHE A 1 204 ? -12.576 -10.340 9.050 1.00 97.94 204 PHE A N 1
ATOM 1653 C CA . PHE A 1 204 ? -11.636 -11.445 8.997 1.00 97.94 204 PHE A CA 1
ATOM 1654 C C . PHE A 1 204 ? -12.207 -12.635 9.781 1.00 97.94 204 PHE A C 1
ATOM 1656 O O . PHE A 1 204 ? -13.265 -12.534 10.408 1.00 97.94 204 PHE A O 1
ATOM 1663 N N . GLU A 1 205 ? -11.548 -13.787 9.720 1.00 96.00 205 GLU A N 1
ATOM 1664 C CA . GLU A 1 205 ? -11.972 -15.011 10.411 1.00 96.00 205 GLU A CA 1
ATOM 1665 C C . GLU A 1 205 ? -12.174 -14.830 11.919 1.00 96.00 205 GLU A C 1
ATOM 1667 O O . GLU A 1 205 ? -13.200 -15.278 12.438 1.00 96.00 205 GLU A O 1
ATOM 1672 N N . GLY A 1 206 ? -11.239 -14.150 12.582 1.00 94.06 206 GLY A N 1
ATOM 1673 C CA . GLY A 1 206 ? -11.186 -13.933 14.028 1.00 94.06 206 GLY A CA 1
ATOM 1674 C C . GLY A 1 206 ? -11.649 -12.553 14.500 1.00 94.06 206 GLY A C 1
ATOM 1675 O O . GLY A 1 206 ? -11.705 -12.310 15.707 1.00 94.06 206 GLY A O 1
ATOM 1676 N N . GLY A 1 207 ? -12.005 -11.639 13.591 1.00 96.56 207 GLY A N 1
ATOM 1677 C CA . GLY A 1 207 ? -12.348 -10.280 13.999 1.00 96.56 207 GLY A CA 1
ATOM 1678 C C . GLY A 1 207 ? -12.565 -9.276 12.875 1.00 96.56 207 GLY A C 1
ATOM 1679 O O . GLY A 1 207 ? -12.972 -9.623 11.765 1.00 96.56 207 GLY A O 1
ATOM 1680 N N . VAL A 1 208 ? -12.339 -8.004 13.189 1.00 98.12 208 VAL A N 1
ATOM 1681 C CA . VAL A 1 208 ? -12.555 -6.867 12.288 1.00 98.12 208 VAL A CA 1
ATOM 1682 C C . VAL A 1 208 ? -11.370 -5.915 12.383 1.00 98.12 208 VAL A C 1
ATOM 1684 O O . VAL A 1 208 ? -10.990 -5.535 13.482 1.00 98.12 208 VAL A O 1
ATOM 1687 N N . ALA A 1 209 ? -10.823 -5.488 11.248 1.00 98.56 209 ALA A N 1
ATOM 1688 C CA . ALA A 1 209 ? -9.979 -4.295 11.200 1.00 98.56 209 ALA A CA 1
ATOM 1689 C C . ALA A 1 209 ? -10.867 -3.087 10.890 1.00 98.56 209 ALA A C 1
ATOM 1691 O O . ALA A 1 209 ? -11.723 -3.175 10.002 1.00 98.56 209 ALA A O 1
ATOM 1692 N N . ALA A 1 210 ? -10.675 -1.977 11.596 1.00 98.62 210 ALA A N 1
ATOM 1693 C CA . ALA A 1 210 ? -11.370 -0.728 11.317 1.00 98.62 210 ALA A CA 1
ATOM 1694 C C . ALA A 1 210 ? -10.383 0.434 11.237 1.00 98.62 210 ALA A C 1
ATOM 1696 O O . ALA A 1 210 ? -9.483 0.559 12.061 1.00 98.62 210 ALA A O 1
ATOM 1697 N N . PHE A 1 211 ? -10.593 1.283 10.244 1.00 98.69 211 PHE A N 1
ATOM 1698 C CA . PHE A 1 211 ? -9.795 2.455 9.937 1.00 98.69 211 PHE A CA 1
ATOM 1699 C C . PHE A 1 211 ? -10.712 3.679 9.928 1.00 98.69 211 PHE A C 1
ATOM 1701 O O . PHE A 1 211 ? -11.725 3.680 9.220 1.00 98.69 211 PHE A O 1
ATOM 1708 N N . ASN A 1 212 ? -10.364 4.717 10.689 1.00 98.50 212 ASN A N 1
ATOM 1709 C CA . ASN A 1 212 ? -11.056 5.999 10.638 1.00 98.50 212 ASN A CA 1
ATOM 1710 C C . ASN A 1 212 ? -10.168 7.042 9.932 1.00 98.50 212 ASN A C 1
ATOM 1712 O O . ASN A 1 212 ? -9.146 7.446 10.495 1.00 98.50 212 ASN A O 1
ATOM 1716 N N . PRO A 1 213 ? -10.521 7.488 8.710 1.00 96.88 213 PRO A N 1
ATOM 1717 C CA . PRO A 1 213 ? -9.676 8.384 7.932 1.00 96.88 21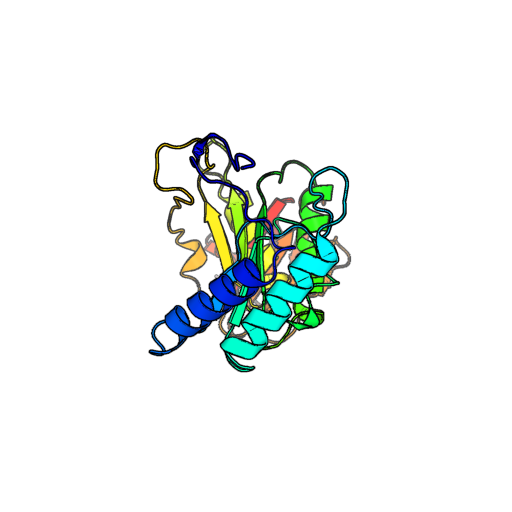3 PRO A CA 1
ATOM 1718 C C . PRO A 1 213 ? -9.279 9.667 8.666 1.00 96.88 213 PRO A C 1
ATOM 1720 O O . PRO A 1 213 ? -10.063 10.264 9.407 1.00 96.88 213 PRO A O 1
ATOM 1723 N N . LEU A 1 214 ? -8.061 10.140 8.397 1.00 94.62 214 LEU A N 1
ATOM 1724 C CA . LEU A 1 214 ? -7.633 11.466 8.832 1.00 94.62 214 LEU A CA 1
ATOM 1725 C C . LEU A 1 214 ? -8.583 12.535 8.267 1.00 94.62 214 LEU A C 1
ATOM 1727 O O . LEU A 1 214 ? -8.917 12.513 7.082 1.00 94.62 214 LEU A O 1
ATOM 1731 N N . GLY A 1 215 ? -8.994 13.483 9.111 1.00 93.62 215 GLY A N 1
ATOM 1732 C CA . GLY A 1 215 ? -9.948 14.537 8.751 1.00 93.62 215 GLY A CA 1
ATOM 1733 C C . GLY A 1 215 ? -11.416 14.105 8.756 1.00 93.62 215 GLY A C 1
ATOM 1734 O O . GLY A 1 215 ? -12.266 14.908 8.381 1.00 93.62 215 GLY A O 1
ATOM 1735 N N . ASN A 1 216 ? -11.722 12.870 9.163 1.00 96.94 216 ASN A N 1
ATOM 1736 C CA . ASN A 1 216 ? -13.086 12.472 9.497 1.00 96.94 216 ASN A CA 1
ATOM 1737 C C . ASN A 1 216 ? -13.483 12.955 10.911 1.00 96.94 216 ASN A C 1
ATOM 1739 O O . ASN A 1 216 ? -12.659 13.499 11.649 1.00 96.94 216 ASN A O 1
ATOM 1743 N N . GLY A 1 217 ? -14.740 12.739 11.304 1.00 97.44 217 GLY A N 1
ATOM 1744 C CA .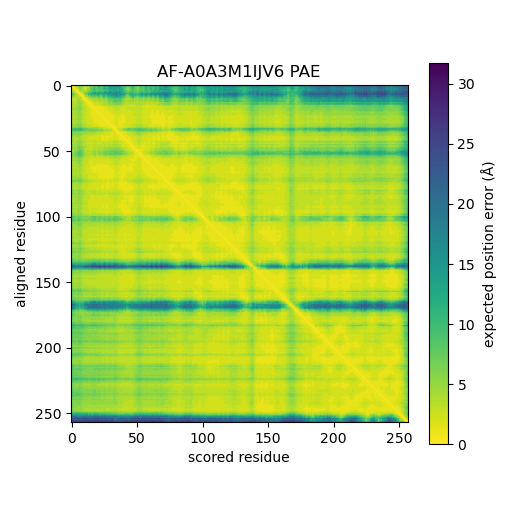 GLY A 1 217 ? -15.171 12.846 12.701 1.00 97.44 217 GLY A CA 1
ATOM 1745 C C . GLY A 1 217 ? -14.807 11.604 13.533 1.00 97.44 217 GLY A C 1
ATOM 1746 O O . GLY A 1 217 ? -14.458 10.559 12.972 1.00 97.44 217 GLY A O 1
ATOM 1747 N N . PRO A 1 218 ? -14.887 11.676 14.875 1.00 97.56 218 PRO A N 1
ATOM 1748 C CA . PRO A 1 218 ? -14.856 10.477 15.709 1.00 97.56 218 PRO A CA 1
ATOM 1749 C C . PRO A 1 218 ? -16.033 9.566 15.345 1.00 97.56 218 PRO A C 1
ATOM 1751 O O . PRO A 1 218 ? -17.149 10.042 15.130 1.00 97.56 218 PRO A O 1
ATOM 1754 N N . VAL A 1 219 ? -15.792 8.257 15.288 1.00 98.19 219 VAL A N 1
ATOM 1755 C CA . VAL A 1 219 ? -16.831 7.271 14.959 1.00 98.19 219 VAL A CA 1
ATOM 1756 C C . VAL A 1 219 ? -17.046 6.299 16.107 1.00 98.19 219 VAL A C 1
ATOM 1758 O O . VAL A 1 219 ? -16.135 6.022 16.885 1.00 98.19 219 VAL A O 1
ATOM 1761 N N . THR A 1 220 ? -18.243 5.725 16.172 1.00 98.06 220 THR A N 1
ATOM 1762 C CA . THR A 1 220 ? -18.559 4.641 17.101 1.00 98.06 220 THR A CA 1
ATOM 1763 C C . THR A 1 220 ? -18.835 3.358 16.328 1.00 98.06 220 THR A C 1
ATOM 1765 O O . THR A 1 220 ? -19.762 3.269 15.520 1.00 98.06 220 THR A O 1
ATOM 1768 N N . LEU A 1 221 ? -18.070 2.318 16.641 1.00 97.00 221 LEU A N 1
ATOM 1769 C CA . LEU A 1 221 ? -18.275 0.964 16.154 1.00 97.00 221 LEU A CA 1
ATOM 1770 C C . LEU A 1 221 ? -19.178 0.204 17.128 1.00 97.00 221 LEU A C 1
ATOM 1772 O O . LEU A 1 221 ? -18.869 0.068 18.313 1.00 97.00 221 LEU A O 1
ATOM 1776 N N . LEU A 1 222 ? -20.302 -0.292 16.607 1.00 96.62 222 LEU A N 1
ATOM 1777 C CA . LEU A 1 222 ? -21.247 -1.144 17.325 1.00 96.62 222 LEU A CA 1
ATOM 1778 C C . LEU A 1 222 ? -21.189 -2.561 16.755 1.00 96.62 222 LEU A C 1
ATOM 1780 O O . LEU A 1 222 ? -21.416 -2.775 15.562 1.00 96.62 222 LEU A O 1
ATOM 1784 N N . PHE A 1 223 ? -20.903 -3.528 17.619 1.00 95.56 223 PHE A N 1
ATOM 1785 C CA . PHE A 1 223 ? -20.836 -4.944 17.286 1.00 95.56 223 PHE A CA 1
ATOM 1786 C C . PHE A 1 223 ? -22.003 -5.702 17.924 1.00 95.56 223 PHE A C 1
ATOM 1788 O O . PHE A 1 223 ? -22.424 -5.410 19.042 1.00 95.56 223 PHE A O 1
ATOM 1795 N N . GLY A 1 224 ? -22.506 -6.726 17.229 1.00 93.88 224 GLY A N 1
ATOM 1796 C CA . GLY A 1 224 ? -23.584 -7.578 17.751 1.00 93.88 224 GLY A CA 1
ATOM 1797 C C . GLY A 1 224 ? -23.172 -8.432 18.959 1.00 93.88 224 GLY A C 1
ATOM 1798 O O . GLY A 1 224 ? -24.025 -8.963 19.663 1.00 93.88 224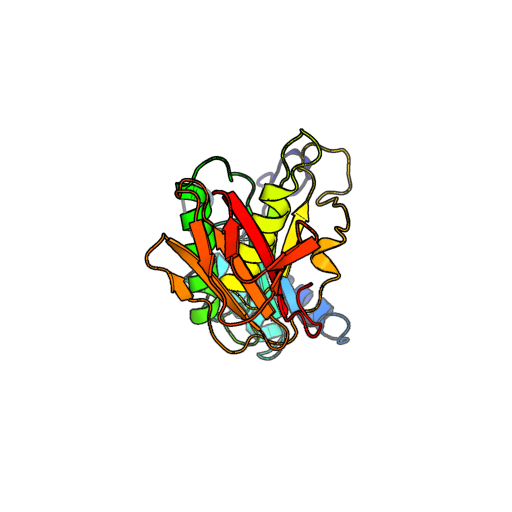 GLY A O 1
ATOM 1799 N N . PHE A 1 225 ? -21.871 -8.553 19.218 1.00 92.38 225 PHE A N 1
ATOM 1800 C CA . PHE A 1 225 ? -21.287 -9.315 20.315 1.00 92.38 225 PHE A CA 1
ATOM 1801 C C . PHE A 1 225 ? -20.046 -8.593 20.859 1.00 92.38 225 PHE A C 1
ATOM 1803 O O . PHE A 1 225 ? -19.519 -7.705 20.184 1.00 92.38 225 PHE A O 1
ATOM 1810 N N . PRO A 1 226 ? -19.596 -8.921 22.082 1.00 95.81 226 PRO A N 1
ATOM 1811 C CA . PRO A 1 226 ? -18.430 -8.282 22.674 1.00 95.81 226 PRO A CA 1
ATOM 1812 C C . PRO A 1 226 ? -17.170 -8.527 21.837 1.00 95.81 226 PRO A C 1
ATOM 1814 O O . PRO A 1 226 ? -16.870 -9.652 21.435 1.00 95.81 226 PRO A O 1
ATOM 1817 N N . MET A 1 227 ? -16.431 -7.452 21.598 1.00 96.69 227 MET A N 1
ATOM 1818 C CA . MET A 1 227 ? -15.136 -7.453 20.928 1.00 96.69 227 MET A CA 1
ATOM 1819 C C . MET A 1 227 ? -14.091 -6.872 21.870 1.00 96.69 227 MET A C 1
ATOM 1821 O O . MET A 1 227 ? -14.400 -5.952 22.632 1.00 96.69 227 MET A O 1
ATOM 1825 N N . ARG A 1 228 ? -12.861 -7.375 21.791 1.00 97.25 228 ARG A N 1
ATOM 1826 C CA . ARG A 1 228 ? -11.696 -6.777 22.439 1.00 97.25 228 ARG A CA 1
ATOM 1827 C C . ARG A 1 228 ? -10.993 -5.848 21.451 1.00 97.25 228 ARG A C 1
ATOM 1829 O O . ARG A 1 228 ? -10.604 -6.296 20.377 1.00 97.25 228 ARG A O 1
ATOM 1836 N N . SER A 1 229 ? -10.831 -4.584 21.824 1.00 98.06 229 SER A N 1
ATOM 1837 C CA . SER A 1 229 ? -9.939 -3.639 21.144 1.00 98.06 229 SER A CA 1
ATOM 1838 C C . SER A 1 229 ? -8.490 -4.066 21.376 1.00 98.06 229 SER A C 1
ATOM 1840 O O . SER A 1 229 ? -8.082 -4.244 22.525 1.00 98.06 229 SER A O 1
ATOM 1842 N N . VAL A 1 230 ? -7.705 -4.229 20.313 1.00 97.81 230 VAL A N 1
ATOM 1843 C CA . VAL A 1 230 ? -6.274 -4.539 20.434 1.00 97.81 230 VAL A CA 1
ATOM 1844 C C . VAL A 1 230 ? -5.502 -3.317 20.922 1.00 97.81 230 VAL A C 1
ATOM 1846 O O . VAL A 1 230 ? -4.570 -3.463 21.709 1.00 97.81 230 VAL A O 1
ATOM 1849 N N . ALA A 1 231 ? -5.906 -2.114 20.512 1.00 96.94 231 ALA A N 1
ATOM 1850 C CA . ALA A 1 231 ? -5.262 -0.871 20.920 1.00 96.94 231 ALA A CA 1
ATOM 1851 C C . ALA A 1 231 ? -5.393 -0.579 22.424 1.00 96.94 231 ALA A C 1
ATOM 1853 O O . ALA A 1 231 ? -4.451 -0.076 23.031 1.00 96.94 231 ALA A O 1
ATOM 1854 N N . THR A 1 232 ? -6.555 -0.867 23.020 1.00 96.00 232 THR A N 1
ATOM 1855 C CA . THR A 1 232 ? -6.877 -0.464 24.404 1.00 96.00 232 THR A CA 1
ATOM 1856 C C . THR A 1 232 ? -7.065 -1.636 25.364 1.00 96.00 232 THR A C 1
ATOM 1858 O O . THR A 1 232 ? -7.156 -1.435 26.571 1.00 96.00 232 THR A O 1
ATOM 1861 N N . GLY A 1 233 ? -7.199 -2.862 24.852 1.00 95.88 233 GLY A N 1
ATOM 1862 C CA . GLY A 1 233 ? -7.552 -4.045 25.638 1.00 95.88 233 GLY A CA 1
ATOM 1863 C C . GLY A 1 233 ? -9.012 -4.084 26.105 1.00 95.88 233 GLY A C 1
ATOM 1864 O O . GLY A 1 233 ? -9.450 -5.124 26.609 1.00 95.88 233 GLY A O 1
ATOM 1865 N N . ARG A 1 234 ? -9.774 -2.994 25.915 1.00 97.12 234 ARG A N 1
ATOM 1866 C CA . ARG A 1 234 ? -11.169 -2.865 26.346 1.00 97.12 234 ARG A CA 1
ATOM 1867 C C . ARG A 1 234 ? -12.039 -3.901 25.651 1.00 97.12 234 ARG A C 1
ATOM 1869 O O . ARG A 1 234 ? -11.961 -4.084 24.437 1.00 97.12 234 ARG A O 1
ATOM 1876 N N . ILE A 1 235 ? -12.913 -4.532 26.425 1.00 97.62 235 ILE A N 1
ATOM 1877 C CA . ILE A 1 235 ? -13.923 -5.461 25.929 1.00 97.62 235 ILE A CA 1
ATOM 1878 C C . ILE A 1 235 ? -15.273 -4.751 25.951 1.00 97.62 235 ILE A C 1
ATOM 1880 O O . ILE A 1 235 ? -15.630 -4.086 26.921 1.00 97.62 235 ILE A O 1
ATOM 1884 N N . GLY A 1 236 ? -16.033 -4.876 24.872 1.00 96.94 236 GLY A N 1
ATOM 1885 C CA . GLY A 1 236 ? -17.372 -4.314 24.807 1.00 96.94 236 GLY A CA 1
ATOM 1886 C C . GLY A 1 236 ? -17.996 -4.458 23.432 1.00 96.94 236 GLY A C 1
ATOM 1887 O O . GLY A 1 236 ? -17.360 -4.900 22.476 1.00 96.94 236 GLY A O 1
ATOM 1888 N N . ARG A 1 237 ? -19.269 -4.084 23.327 1.00 97.06 237 ARG A N 1
ATOM 1889 C CA . ARG A 1 237 ? -19.981 -4.015 22.040 1.00 97.06 237 ARG A CA 1
ATOM 1890 C C . ARG A 1 237 ? -19.839 -2.658 21.360 1.00 97.06 237 ARG A C 1
ATOM 1892 O O . ARG A 1 237 ? -20.073 -2.562 20.162 1.00 97.06 237 ARG A O 1
ATOM 1899 N N . ARG A 1 238 ? -19.474 -1.629 22.125 1.00 97.62 238 ARG A N 1
ATOM 1900 C CA . ARG A 1 238 ? -19.318 -0.248 21.679 1.00 97.62 238 ARG A CA 1
ATOM 1901 C C . ARG A 1 238 ? -17.860 0.168 21.835 1.00 97.62 238 ARG A C 1
ATOM 1903 O O . ARG A 1 238 ? -17.332 0.086 22.941 1.00 97.62 238 ARG A O 1
ATOM 1910 N N . HIS A 1 239 ? -17.260 0.641 20.748 1.00 98.25 239 HIS A N 1
ATOM 1911 C CA . HIS A 1 239 ? -15.894 1.166 20.719 1.00 98.25 239 HIS A CA 1
ATOM 1912 C C . HIS A 1 239 ? -15.876 2.487 19.963 1.00 98.25 239 HIS A C 1
ATOM 1914 O O . HIS A 1 239 ? -16.449 2.574 18.879 1.00 98.25 239 HIS A O 1
ATOM 1920 N N . ASP A 1 240 ? -15.234 3.500 20.528 1.00 97.94 240 ASP A N 1
ATOM 1921 C CA . ASP A 1 240 ? -15.068 4.796 19.876 1.00 97.94 240 ASP A CA 1
ATOM 1922 C C . ASP A 1 240 ? -13.685 4.842 19.210 1.00 97.94 240 ASP A C 1
ATOM 1924 O O . ASP A 1 240 ? -12.692 4.431 19.811 1.00 97.94 240 ASP A O 1
ATOM 1928 N N . LEU A 1 241 ? -13.628 5.304 17.961 1.00 98.06 241 LEU A N 1
ATOM 1929 C CA . LEU A 1 241 ? -12.413 5.357 17.152 1.00 98.06 241 LEU A CA 1
ATOM 1930 C C . LEU A 1 241 ? -12.169 6.805 16.684 1.00 98.06 241 LEU A C 1
ATOM 1932 O O . LEU A 1 241 ? -12.944 7.322 15.868 1.00 98.06 241 LEU A O 1
ATOM 1936 N N . PRO A 1 242 ? -11.119 7.481 17.187 1.00 97.69 242 PRO A N 1
ATOM 1937 C CA . PRO A 1 242 ? -10.762 8.836 16.770 1.00 97.69 242 PRO A CA 1
ATOM 1938 C C . PRO A 1 242 ? -10.388 8.909 15.281 1.00 97.69 242 PRO A C 1
ATOM 1940 O O . PRO A 1 242 ? -9.991 7.898 14.700 1.00 97.69 242 PRO A O 1
ATOM 1943 N N . PRO A 1 243 ? -10.496 10.083 14.639 1.00 96.94 243 PRO A N 1
ATOM 1944 C CA . PRO A 1 243 ? -10.034 10.252 13.266 1.00 96.94 243 PRO A CA 1
ATOM 1945 C C . PRO A 1 243 ? -8.510 10.169 13.170 1.00 96.94 243 PRO A C 1
ATOM 1947 O O . PRO A 1 243 ? -7.797 10.659 14.043 1.00 96.94 243 PRO A O 1
ATOM 1950 N N . GLY A 1 244 ? -8.008 9.585 12.081 1.00 95.81 244 GLY A N 1
ATOM 1951 C CA . GLY A 1 244 ? -6.573 9.348 11.907 1.00 95.81 244 GLY A CA 1
ATOM 1952 C C . GLY A 1 244 ? -6.026 8.228 12.795 1.00 95.81 244 GLY A C 1
ATOM 1953 O O . GLY A 1 244 ? -4.822 8.188 13.034 1.00 95.81 244 GLY A O 1
ATOM 1954 N N . ASP A 1 245 ? -6.896 7.335 13.269 1.00 97.69 245 ASP A N 1
ATOM 1955 C CA . ASP A 1 245 ? -6.550 6.143 14.041 1.00 97.69 245 ASP A CA 1
ATOM 1956 C C . ASP A 1 245 ? -7.155 4.888 13.383 1.00 97.69 245 ASP A C 1
ATOM 1958 O O . ASP A 1 245 ? -7.969 4.945 12.451 1.00 97.69 245 ASP A O 1
ATOM 1962 N N . GLY A 1 246 ? -6.749 3.731 13.880 1.00 98.31 246 GLY A N 1
ATOM 1963 C CA . GLY A 1 246 ? -7.290 2.435 13.526 1.00 98.31 246 GLY A CA 1
ATOM 1964 C C . GLY A 1 246 ? -7.283 1.489 14.712 1.00 98.31 246 GLY A C 1
ATOM 1965 O O . GLY A 1 246 ? -6.611 1.722 15.713 1.00 98.31 246 GLY A O 1
ATOM 1966 N N . ASP A 1 247 ? -8.010 0.386 14.595 1.00 98.69 247 ASP A N 1
ATOM 1967 C CA . ASP A 1 247 ? -7.903 -0.702 15.557 1.00 98.69 247 ASP A CA 1
ATOM 1968 C C . ASP A 1 247 ? -8.223 -2.064 14.930 1.00 98.69 247 ASP A C 1
ATOM 1970 O O . ASP A 1 247 ? -8.891 -2.176 13.893 1.00 98.69 247 ASP A O 1
ATOM 1974 N N . LEU A 1 248 ? -7.737 -3.109 15.590 1.00 98.62 248 LEU A N 1
ATOM 1975 C CA . LEU A 1 248 ? -8.151 -4.482 15.374 1.00 98.62 248 LEU A CA 1
ATOM 1976 C C . LEU A 1 248 ? -9.096 -4.862 16.511 1.00 98.62 248 LEU A C 1
ATOM 1978 O O . LEU A 1 248 ? -8.820 -4.634 17.686 1.00 98.62 248 LEU A O 1
ATOM 1982 N N . PHE A 1 249 ? -10.216 -5.465 16.154 1.00 98.12 249 PHE A N 1
ATOM 1983 C CA . PHE A 1 249 ? -11.213 -5.942 17.093 1.00 98.12 249 PHE A CA 1
ATOM 1984 C C . PHE A 1 249 ? -11.254 -7.457 17.016 1.00 98.12 249 PHE A C 1
ATOM 1986 O O . PHE A 1 249 ? -11.685 -8.018 16.007 1.00 98.12 249 PHE A O 1
ATOM 1993 N N . GLU A 1 250 ? -10.830 -8.116 18.086 1.00 96.19 250 GLU A N 1
ATOM 1994 C CA . GLU A 1 250 ? -10.859 -9.570 18.215 1.00 96.19 250 GLU A CA 1
ATOM 1995 C C . GLU A 1 250 ? -12.183 -10.004 18.840 1.00 96.19 250 GLU A C 1
ATOM 1997 O O . GLU A 1 250 ? -12.690 -9.366 19.771 1.00 96.19 250 GLU A O 1
ATOM 2002 N N . ARG A 1 251 ? -12.767 -11.096 18.340 1.00 91.00 251 ARG A N 1
ATOM 2003 C CA . ARG A 1 251 ? -13.979 -11.645 18.951 1.00 91.00 251 ARG A CA 1
ATOM 2004 C C . ARG A 1 251 ? -13.669 -12.100 20.373 1.00 91.00 251 ARG A C 1
ATOM 2006 O O . ARG A 1 251 ? -12.857 -12.999 20.572 1.00 91.00 251 ARG A O 1
ATOM 2013 N N . TYR A 1 252 ? -14.351 -11.521 21.357 1.00 87.62 252 TYR A N 1
ATOM 2014 C CA . TYR A 1 252 ? -14.236 -11.981 22.733 1.00 87.62 252 TYR A CA 1
ATOM 2015 C C . TYR A 1 252 ? -15.143 -13.197 22.938 1.00 87.62 252 TYR A C 1
ATOM 2017 O O . TYR A 1 252 ? -16.328 -13.160 22.602 1.00 87.62 252 TYR A O 1
ATOM 2025 N N . GLN A 1 253 ? -14.567 -14.290 23.438 1.00 80.06 253 GLN A N 1
ATOM 2026 C CA . GLN A 1 253 ? -15.276 -15.554 23.674 1.00 80.06 253 GLN A CA 1
ATOM 2027 C C . GLN A 1 253 ? -15.668 -15.767 25.147 1.00 80.06 253 GLN A C 1
ATOM 2029 O O . GLN A 1 253 ? -16.280 -16.783 25.459 1.00 80.06 253 GLN A O 1
ATOM 2034 N N . GLY A 1 254 ? -15.336 -14.834 26.045 1.00 73.38 254 GLY A N 1
ATOM 2035 C CA . GLY A 1 254 ? -15.738 -14.893 27.453 1.00 73.38 254 GLY A CA 1
ATOM 2036 C C . GLY A 1 254 ? -17.075 -14.199 27.737 1.00 73.38 254 GLY A C 1
ATOM 2037 O O . GLY A 1 254 ? -17.700 -13.606 26.853 1.00 73.38 254 GLY A O 1
ATOM 2038 N N . THR A 1 255 ? -17.499 -14.246 28.997 1.00 59.53 255 THR A N 1
ATOM 2039 C CA . THR A 1 255 ? -18.642 -13.491 29.529 1.00 59.53 255 THR A CA 1
ATOM 2040 C C . THR A 1 255 ? -18.228 -12.062 29.868 1.00 59.53 255 THR A C 1
ATOM 2042 O O . THR A 1 255 ? -17.153 -11.842 30.416 1.00 59.53 255 THR A O 1
ATOM 2045 N N . LEU A 1 256 ? -19.063 -11.082 29.509 1.00 65.19 256 LEU A N 1
ATOM 2046 C CA . LEU A 1 256 ? -18.933 -9.734 30.061 1.00 65.19 256 LEU A CA 1
ATOM 2047 C C . LEU A 1 256 ? -19.375 -9.803 31.526 1.00 65.19 256 LEU A C 1
ATOM 2049 O O . LEU A 1 256 ? -20.498 -10.242 31.772 1.00 65.19 256 LEU A O 1
ATOM 2053 N N . GLU A 1 257 ? -18.489 -9.429 32.446 1.00 52.50 257 GLU A N 1
ATOM 2054 C CA . GLU A 1 257 ? -18.842 -9.162 33.847 1.00 52.50 257 GLU A CA 1
ATOM 2055 C C . GLU A 1 257 ? -19.664 -7.873 33.970 1.00 52.50 257 GLU A C 1
ATOM 2057 O O . GLU A 1 257 ? -19.400 -6.921 33.192 1.00 52.50 257 GLU A O 1
#